Protein 3DBA (pdb70)

Foldseek 3Di:
DPVVVVQLVVLVVPFDPDDCSLVVSVLSLQQVLCVVQVFQGKFKWFWDDDPPFIKTKGAFPRRHVPDDRVVRGDDPVPIDIGGLQAAPQSVCQVVQDKDWFLALVVDPSHDCPVCVVVVDDFGTKIKGFQDDPPHTTMIMMGTDRDPDSGGDPVSVVVVVVSVVVSSVSSD/DVCPLVVVLVVCPVVPDN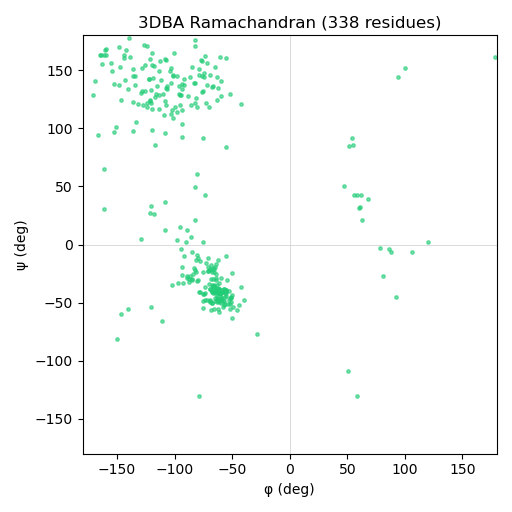VPDLPVSVLQLLLVLCVVQVFQWKFKWFWDDDDNATKTKGAFTGRYNDDDSVVGGDDPVDMDIGHLQAAPQSVCQVVQDKDWDLAPVVDPNHDCPVCVVPVNDFTTKTKGFQDDVPHTGMMMMGTDHPPDRGRDPVSVVSVVVSVVVSSVSVD

B-factor: mean 83.64, std 9.81, range [51.24, 127.31]

CATH classification: 3.30.450.40

Sequence (342 aa):
RLEECNILFELLTEIQDEAGSMEKIVHKTLQRLSQLLAADRCSMFICRSRNGIPEVATRLLNVTPTSKFEDNLVNPDKETVFPLDIGIAGWVAHTKKFFNIPDVKKNNHFSDYLDKKTGYTTVNMMAIPITQGKEVLAVVMALNKLNASEFSKEDEEVFKKYLNFISLVLRRLEECNILFELLTEIQDEAGSMEKIVHKTLQRLSQLLAADRCSMFICRSRNGIPEVATRLLNVTPTSKFEDNLVNPDKETVFPLDIGIAGWVAHTKKFFNIPDVKKNNHFSDYLDKKTGYTTVNMMAIPITQGKEVLAVVMALNKLNASEFSKEDEEVFKKYLNFISLVLR

Solvent-accessible surface area: 18006 Å² total; per-residue (Å²): 170,121,120,14,51,86,38,16,145,77,0,74,90,71,32,122,151,127,63,47,32,95,48,38,22,0,4,41,0,0,11,35,0,4,95,78,2,24,1,4,16,0,3,2,9,53,15,60,70,143,152,69,114,58,25,0,0,2,31,0,35,58,0,26,52,124,24,148,31,129,108,6,52,15,66,88,134,156,36,29,63,16,61,22,120,78,9,8,8,0,75,0,3,105,44,105,127,47,48,40,5,67,47,1,142,176,35,130,71,61,30,65,12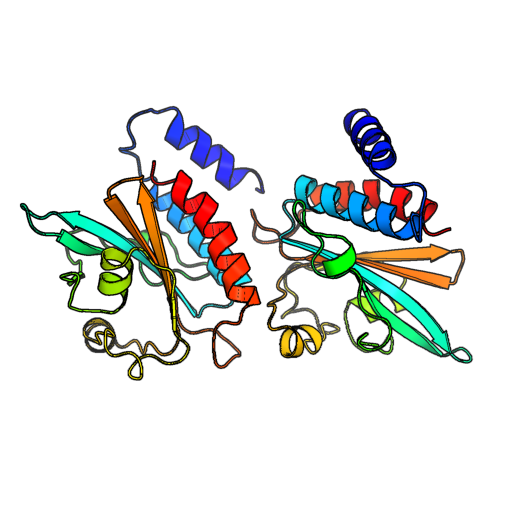5,31,29,148,156,58,20,16,22,16,16,0,7,0,0,24,18,1,42,94,76,169,109,18,51,2,0,0,11,0,20,1,1,32,50,2,31,78,3,28,158,119,6,16,121,47,0,89,105,9,5,107,32,0,20,127,16,32,153,144,76,92,65,28,81,92,44,41,95,96,12,62,140,95,151,106,86,103,36,38,8,29,112,2,0,10,76,5,0,26,38,0,1,41,2,0,11,3,44,75,0,7,0,13,28,23,152,78,145,157,66,123,75,15,0,3,1,46,0,45,68,0,38,47,115,21,150,41,150,106,4,53,20,60,100,122,148,66,16,45,19,60,25,114,86,6,8,8,0,78,0,4,111,43,113,124,46,53,34,4,71,52,8,181,178,31,154,57,41,30,66,116,31,28,160,125,88,63,43,93,12,68,6,11,0,0,23,16,2,44,84,69,196,103,18,29,0,0,0,4,0,24,22,22,79,125,54,97,83,1,23,170,24,2,34,101,5,0,80,86,18,6,106,60,0,18,105,1,20,123

Nearest PDB structures (foldseek):
  6x88-assembly1_B  TM=8.959E-01  e=5.141E-29  Gallus gallus
  9cxi-assembly1_A  TM=8.773E-01  e=2.482E-25  Homo sapiens
  3jbq-assembly1_2  TM=8.285E-01  e=2.470E-26  Bos taurus
  8ugs-assembly1_B  TM=9.058E-01  e=1.063E-20  Bos taurus
  8ugb-assembly1_A  TM=8.717E-01  e=2.899E-19  Bos taurus

Radius of gyration: 22.27 Å; Cα contacts (8 Å, |Δi|>4): 640; chains: 2; bounding box: 62×56×39 Å

Secondary structure (DSSP, 8-state):
-HHHHHHHHHHHTTS-SSSSHHHHHHHHHHHHHHHHHTEEEEEEEEEEEETTEEEEEEEEEEE-TT--HHHHBPPGGGPPEE-TTSSHHHHHHHHT--EEES-GGG-TT---HHHHHH------EEEEEEEETTEEEEEEEEEEESSSSS--HHHHHHHHHHHHHHHHHT-/-TTHHHHHHHHHHHS-S-TT-THHHHHHHHHHHHHHHTEEEEEEEEEEESSSSEEEEEEEEEE-TT--HHHHB--GGG--EEETTSSHHHHHHHHT--EEESSTTSSTT---HHHHHH------EEEEEEEETTEEEEEEEEEEESSSSS--HHHHHHHHHHHHHHHHHT-

InterPro domains:
  IPR002073 3'5'-cyclic nucleotide phosphodiesterase, catalytic domain [PF00233] (561-804)
  IPR002073 3'5'-cyclic nucleotide phosphodiesterase, catalytic domain [PS51845] (486-819)
  IPR003018 GAF domain [PF01590] (76-223)
  IPR003018 GAF domain [PF01590] (256-432)
  IPR003018 GAF domain [SM00065] (75-234)
  IPR003018 GAF domain [SM00065] (256-443)
  IPR003607 HD/PDEase domain [SM00471] (559-737)
  IPR003607 HD/PDEase domain [cd00077] (561-746)
  IPR023088 3'5'-cyclic nucleotide phosphodiesterase [PR00387] (557-570)
  IPR023088 3'5'-cyclic nucleotide phosphodiesterase [PR00387] (588-601)
  IPR023088 3'5'-cyclic nucleotide phosphodiesterase [PR00387] (602-617)
  IPR023088 3'5'-cyclic nucleotide phosphodiesterase [PR00387] (628-644)
  IPR023088 3'5'-cyclic nucleotide phosphodiesterase [PR00387] (719-732)
  IPR023088 3'5'-cyclic nucleotide phosphodiesterase [PR00387] (736-752)
  IPR023174 3'5'-cyclic nucleotide phosphodiesterase, conserved site [PS00126] (602-613)
  IPR029016 GAF-like domain superfamily [G3DSA:3.30.450.40] (54-233)
  IPR029016 GAF-like domain superfamily [G3DSA:3.30.450.40] (236-439)
  IPR036971 3'5'-cyclic nucleotide phosphodiesterase, catalytic domain superfamily [G3DSA:1.10.1300.10] (482-819)

Organism: Gallus gallus (NCBI:txid9031)

Structure (mmCIF, N/CA/C/O backbone):
data_3DBA
#
_entry.id   3DBA
#
_cell.length_a   67.598
_cell.length_b   67.598
_cell.length_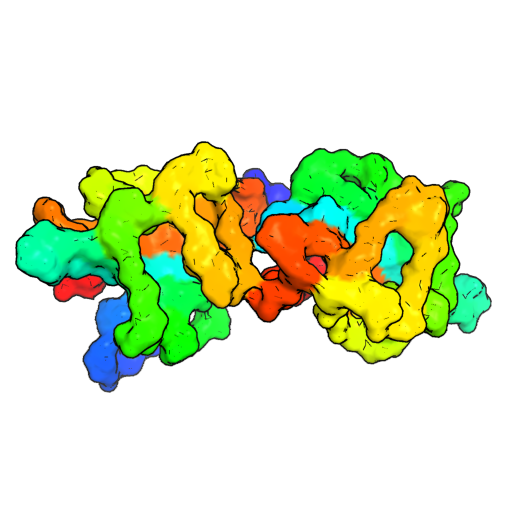c   198.533
_cell.angle_alpha   90.00
_cell.angle_beta   90.00
_cell.angle_gamma   120.00
#
_symmetry.space_group_name_H-M   'P 32 2 1'
#
loop_
_entity.id
_entity.type
_entity.pdbx_description
1 polymer "Cone cGMP-specific 3',5'-cyclic phosphodiesterase subunit alpha'"
2 non-polymer "GUANOSINE-3',5'-MONOPHOSPHATE"
3 non-polymer GLYCEROL
4 water water
#
loop_
_atom_site.group_PDB
_atom_site.id
_atom_site.type_symbol
_atom_site.label_atom_id
_atom_site.label_alt_id
_atom_site.label_comp_id
_atom_site.label_asym_id
_atom_site.label_entity_id
_atom_site.label_seq_id
_atom_site.pdbx_PDB_ins_code
_atom_site.Cartn_x
_atom_site.Cartn_y
_atom_site.Cartn_z
_atom_site.occupancy
_atom_site.B_iso_or_equiv
_atom_site.auth_seq_id
_atom_site.auth_comp_id
_atom_site.auth_asym_id
_atom_site.auth_atom_id
_atom_site.pdbx_PDB_model_num
ATOM 1 N N . ARG A 1 2 ? 20.619 52.653 -2.752 1.00 88.10 55 ARG A N 1
ATOM 2 C CA . ARG A 1 2 ? 21.041 51.569 -1.817 1.00 92.05 55 ARG A CA 1
ATOM 3 C C . ARG A 1 2 ? 20.962 50.192 -2.530 1.00 90.94 55 ARG A C 1
ATOM 4 O O . ARG A 1 2 ? 20.392 49.235 -2.013 1.00 94.31 55 ARG A O 1
ATOM 12 N N . LEU A 1 3 ? 21.580 50.124 -3.709 1.00 93.20 56 LEU A N 1
ATOM 13 C CA . LEU A 1 3 ? 21.379 49.059 -4.718 1.00 91.46 56 LEU A CA 1
ATOM 14 C C . LEU A 1 3 ? 20.976 47.681 -4.211 1.00 93.66 56 LEU A C 1
ATOM 15 O O . LEU A 1 3 ? 19.807 47.308 -4.321 1.00 97.11 56 LEU A O 1
ATOM 20 N N . GLU A 1 4 ? 21.927 46.920 -3.664 1.00 92.88 57 GLU A N 1
ATOM 21 C CA . GLU A 1 4 ? 21.659 45.514 -3.341 1.00 89.30 57 GLU A CA 1
ATOM 22 C C . GLU A 1 4 ? 20.564 45.324 -2.296 1.00 88.35 57 GLU A C 1
ATOM 23 O O . GLU A 1 4 ? 20.071 44.207 -2.133 1.00 89.62 57 GLU A O 1
ATOM 29 N N . GLU A 1 5 ? 20.166 46.387 -1.595 1.00 83.90 58 GLU A N 1
ATOM 30 C CA . GLU A 1 5 ? 19.014 46.271 -0.700 1.00 84.27 58 GLU A CA 1
ATOM 31 C C . GLU A 1 5 ? 17.730 46.320 -1.501 1.00 79.01 58 GLU A C 1
ATOM 32 O O . GLU A 1 5 ? 16.794 45.572 -1.216 1.00 73.32 58 GLU A O 1
ATOM 38 N N . CYS A 1 6 ? 17.684 47.204 -2.496 1.00 78.25 59 CYS A N 1
ATOM 39 C CA . CYS A 1 6 ? 16.506 47.315 -3.345 1.00 78.64 59 CYS A CA 1
ATOM 40 C C . CYS A 1 6 ? 16.242 46.002 -4.040 1.00 74.50 59 CYS A C 1
ATOM 41 O O . CYS A 1 6 ? 15.106 45.561 -4.140 1.00 79.01 59 CYS A O 1
ATOM 44 N N . ASN A 1 7 ? 17.306 45.372 -4.509 1.00 71.57 60 ASN A N 1
ATOM 45 C CA . ASN A 1 7 ? 17.173 44.136 -5.237 1.00 69.05 60 ASN A CA 1
ATOM 46 C C . ASN A 1 7 ? 16.783 43.011 -4.313 1.00 68.98 60 ASN A C 1
ATOM 47 O O . ASN A 1 7 ? 15.867 42.256 -4.624 1.00 71.82 60 ASN A O 1
ATOM 52 N N . ILE A 1 8 ? 17.474 42.893 -3.181 1.00 70.28 61 ILE A N 1
ATOM 53 C CA . ILE A 1 8 ? 17.191 41.808 -2.231 1.00 71.01 61 ILE A CA 1
ATOM 54 C C . ILE A 1 8 ? 15.732 41.856 -1.776 1.00 71.52 61 ILE A C 1
ATOM 55 O O . ILE A 1 8 ? 15.047 40.839 -1.795 1.00 73.63 61 ILE A O 1
ATOM 60 N N . LEU A 1 9 ? 15.264 43.036 -1.381 1.00 68.65 62 LEU A N 1
ATOM 61 C CA . LEU A 1 9 ? 13.893 43.194 -0.906 1.00 68.82 62 LEU A CA 1
ATOM 62 C C . LEU A 1 9 ? 12.861 42.921 -2.011 1.00 68.76 62 LEU A C 1
ATOM 63 O O . LEU A 1 9 ? 11.900 42.178 -1.801 1.00 64.05 62 LEU A O 1
ATOM 68 N N . PHE A 1 10 ? 13.051 43.514 -3.186 1.00 64.33 63 PHE A N 1
ATOM 69 C CA . PHE A 1 10 ? 12.107 43.292 -4.291 1.00 64.80 63 PHE A CA 1
ATOM 70 C C . PHE A 1 10 ? 12.001 41.811 -4.663 1.00 66.28 63 PHE A C 1
ATOM 71 O O . PHE A 1 10 ? 10.904 41.297 -4.843 1.00 69.28 63 PHE A O 1
ATOM 79 N N . GLU A 1 11 ? 13.141 41.137 -4.778 1.00 69.08 64 GLU A N 1
ATOM 80 C CA . GLU A 1 11 ? 13.176 39.739 -5.209 1.00 70.45 64 GLU A CA 1
ATOM 81 C C . GLU A 1 11 ? 12.528 38.839 -4.151 1.00 71.36 64 GLU A C 1
ATOM 82 O O . GLU A 1 11 ? 11.667 38.009 -4.448 1.00 71.54 64 GLU A O 1
ATOM 88 N N . LEU A 1 12 ? 12.964 39.022 -2.915 1.00 71.96 65 LEU A N 1
ATOM 89 C CA . LEU A 1 12 ? 12.300 38.477 -1.737 1.00 72.65 65 LEU A CA 1
ATOM 90 C C . LEU A 1 12 ? 10.768 38.561 -1.821 1.00 72.49 65 LEU A C 1
ATOM 91 O O . LEU A 1 12 ? 10.084 37.575 -1.581 1.00 79.48 65 LEU A O 1
ATOM 96 N N . LEU A 1 13 ? 10.232 39.722 -2.191 1.00 71.02 66 LEU A N 1
ATOM 97 C CA . LEU A 1 13 ? 8.774 39.933 -2.204 1.00 66.81 66 LEU A CA 1
ATOM 98 C C . LEU A 1 13 ? 8.064 39.211 -3.347 1.00 67.98 66 LEU A C 1
ATOM 99 O O . LEU A 1 13 ? 6.837 39.069 -3.319 1.00 68.85 66 LEU A O 1
ATOM 104 N N . THR A 1 14 ? 8.828 38.773 -4.347 1.00 66.72 67 THR A N 1
ATOM 105 C CA . THR A 1 14 ? 8.293 37.975 -5.445 1.00 66.97 67 THR A CA 1
ATOM 106 C C . THR A 1 14 ? 8.239 36.483 -5.091 1.00 67.40 67 THR A C 1
ATOM 107 O O . THR A 1 14 ? 7.712 35.693 -5.867 1.00 66.41 67 THR A O 1
ATOM 111 N N . GLU A 1 15 ? 8.786 36.107 -3.932 1.00 67.67 68 GLU A N 1
ATOM 112 C CA . GLU A 1 15 ? 8.785 34.715 -3.466 1.00 71.93 68 GLU A CA 1
ATOM 113 C C . GLU A 1 15 ? 7.647 34.418 -2.463 1.00 73.88 68 GLU A C 1
ATOM 114 O O . GLU A 1 15 ? 7.567 33.312 -1.943 1.00 77.44 68 GLU A O 1
ATOM 120 N N . ILE A 1 16 ? 6.775 35.392 -2.201 1.00 76.93 69 ILE A N 1
ATOM 121 C CA . ILE A 1 16 ? 5.768 35.295 -1.134 1.00 76.91 69 ILE A CA 1
ATOM 122 C C . ILE A 1 16 ? 4.397 34.960 -1.715 1.00 78.91 69 ILE A C 1
ATOM 123 O O . ILE A 1 16 ? 3.765 35.814 -2.345 1.00 76.21 69 ILE A O 1
ATOM 128 N N . GLN A 1 17 ? 3.922 33.736 -1.476 1.00 81.83 70 GLN A N 1
ATOM 129 C CA . GLN A 1 17 ? 2.632 33.303 -2.018 1.00 85.72 70 GLN A CA 1
ATOM 130 C C . GLN A 1 17 ? 1.459 34.138 -1.490 1.00 85.77 70 GLN A C 1
ATOM 131 O O . GLN A 1 17 ? 1.362 34.432 -0.295 1.00 84.20 70 GLN A O 1
ATOM 137 N N . ASP A 1 18 ? 0.587 34.518 -2.418 1.00 88.52 71 ASP A N 1
ATOM 138 C CA . ASP A 1 18 ? -0.718 35.108 -2.129 1.00 90.97 71 ASP A CA 1
ATOM 139 C C . ASP A 1 18 ? -1.542 34.177 -1.210 1.00 93.97 71 ASP A C 1
ATOM 140 O O . ASP A 1 18 ? -2.360 33.389 -1.694 1.00 95.18 71 ASP A O 1
ATOM 145 N N . GLU A 1 19 ? -1.321 34.267 0.108 1.00 97.05 72 GLU A N 1
ATOM 146 C CA . GLU A 1 19 ? -1.883 33.287 1.060 1.00 96.44 72 GLU A CA 1
ATOM 147 C C . GLU A 1 19 ? -2.197 33.799 2.478 1.00 96.42 72 GLU A C 1
ATOM 148 O O . GLU A 1 19 ? -3.345 34.109 2.786 1.00 95.64 72 GLU A O 1
ATOM 154 N N . ALA A 1 20 ? -1.182 33.871 3.339 1.00 95.74 73 ALA A N 1
ATOM 155 C CA . ALA A 1 20 ? -1.404 33.896 4.794 1.00 95.18 73 ALA A CA 1
ATOM 156 C C . ALA A 1 20 ? -1.848 35.278 5.337 1.00 95.35 73 ALA A C 1
ATOM 157 O O . ALA A 1 20 ? -2.782 35.851 4.779 1.00 98.60 73 ALA A O 1
ATOM 159 N N . GLY A 1 21 ? -1.236 35.843 6.385 1.00 93.70 74 GLY A N 1
ATOM 160 C CA . GLY A 1 21 ? -0.033 35.341 7.055 1.00 94.20 74 GLY A CA 1
ATOM 161 C C . GLY A 1 21 ? 1.247 35.654 6.292 1.00 92.67 74 GLY A C 1
ATOM 162 O O . GLY A 1 21 ? 2.346 35.356 6.759 1.00 89.23 74 GLY A O 1
ATOM 163 N N . SER A 1 22 ? 1.095 36.268 5.120 1.00 92.26 75 SER A N 1
ATOM 164 C CA . SER A 1 22 ? 2.214 36.615 4.262 1.00 91.67 75 SER A CA 1
ATOM 165 C C . SER A 1 22 ? 3.085 37.705 4.879 1.00 93.15 75 SER A C 1
ATOM 166 O O . SER A 1 22 ? 4.259 37.819 4.534 1.00 98.21 75 SER A O 1
ATOM 169 N N . MET A 1 23 ? 2.517 38.500 5.785 1.00 93.39 76 MET A N 1
ATOM 170 C CA . MET A 1 23 ? 3.277 39.559 6.460 1.00 94.29 76 MET A CA 1
ATOM 171 C C . MET A 1 23 ? 4.358 38.984 7.371 1.00 90.94 76 MET A C 1
ATOM 172 O O . MET A 1 23 ? 5.390 39.611 7.568 1.00 87.79 76 MET A O 1
ATOM 177 N N . GLU A 1 24 ? 4.122 37.793 7.913 1.00 89.68 77 GLU A N 1
ATOM 178 C CA . GLU A 1 24 ? 5.145 37.095 8.687 1.00 90.72 77 GLU A CA 1
ATOM 179 C C . GLU A 1 24 ? 6.055 36.243 7.804 1.00 88.36 77 GLU A C 1
ATOM 180 O O . GLU A 1 24 ? 7.228 36.053 8.128 1.00 91.56 77 GLU A O 1
ATOM 186 N N . LYS A 1 25 ? 5.537 35.747 6.685 1.00 80.93 78 LYS A N 1
ATOM 187 C CA . LYS A 1 25 ? 6.402 35.103 5.698 1.00 80.15 78 LYS A CA 1
ATOM 188 C C . LYS A 1 25 ? 7.403 36.103 5.107 1.00 79.04 78 LYS A C 1
ATOM 189 O O . LYS A 1 25 ? 8.504 35.714 4.702 1.00 80.04 78 LYS A O 1
ATOM 195 N N . ILE A 1 26 ? 7.013 37.381 5.063 1.00 77.33 79 ILE A N 1
ATOM 196 C CA . ILE A 1 26 ? 7.901 38.463 4.637 1.00 76.24 79 ILE A CA 1
ATOM 197 C C . ILE A 1 26 ? 8.997 38.699 5.667 1.00 80.08 79 ILE A C 1
ATOM 198 O O . ILE A 1 26 ? 10.175 38.813 5.315 1.00 84.73 79 ILE A O 1
ATOM 203 N N . VAL A 1 27 ? 8.611 38.784 6.938 1.00 78.99 80 VAL A N 1
ATOM 204 C CA . VAL A 1 27 ? 9.587 39.011 7.996 1.00 78.83 80 VAL A CA 1
ATOM 205 C C . VAL A 1 27 ? 10.559 37.839 7.980 1.00 77.37 80 VAL A C 1
ATOM 206 O O . VAL A 1 27 ? 11.768 38.026 7.950 1.00 84.89 80 VAL A O 1
ATOM 210 N N . HIS A 1 28 ? 10.023 36.632 7.941 1.00 82.18 81 HIS A N 1
ATOM 211 C CA . HIS A 1 28 ? 10.850 35.436 7.843 1.00 82.48 81 HIS A CA 1
ATOM 212 C C . HIS A 1 28 ? 11.877 35.567 6.724 1.00 79.68 81 HIS A C 1
ATOM 213 O O . HIS A 1 28 ? 13.063 35.410 6.959 1.00 82.35 81 HIS A O 1
ATOM 220 N N . LYS A 1 29 ? 11.431 35.870 5.515 1.00 81.21 82 LYS A N 1
ATOM 221 C CA . LYS A 1 29 ? 12.344 35.852 4.371 1.00 82.08 82 LYS A CA 1
ATOM 222 C C . LYS A 1 29 ? 13.418 36.924 4.507 1.00 80.46 82 LYS A C 1
ATOM 223 O O . LYS A 1 29 ? 14.590 36.677 4.226 1.00 77.98 82 LYS A O 1
ATOM 229 N N . THR A 1 30 ? 13.007 38.105 4.958 1.00 75.50 83 THR A N 1
ATOM 230 C CA . THR A 1 30 ? 13.941 39.159 5.309 1.00 81.04 83 THR A CA 1
ATOM 231 C C . THR A 1 30 ? 14.986 38.633 6.297 1.00 85.32 83 THR A C 1
ATOM 232 O O . THR A 1 30 ? 16.189 38.849 6.102 1.00 83.50 83 THR A O 1
ATOM 236 N N . LEU A 1 31 ? 14.534 37.941 7.347 1.00 81.73 84 LEU A N 1
ATOM 237 C CA . LEU A 1 31 ? 15.460 37.417 8.352 1.00 82.70 84 LEU A CA 1
ATOM 238 C C . LEU A 1 31 ? 16.442 36.419 7.731 1.00 83.38 84 LEU A C 1
ATOM 239 O O . LEU A 1 31 ? 17.652 36.468 8.025 1.00 82.22 84 LEU A O 1
ATOM 244 N N . GLN A 1 32 ? 15.936 35.557 6.845 1.00 81.35 85 GLN A N 1
ATOM 245 C CA . GLN A 1 32 ? 16.782 34.610 6.105 1.00 80.38 85 GLN A CA 1
ATOM 246 C C . GLN A 1 32 ? 17.895 35.348 5.363 1.00 85.20 85 GLN A C 1
ATOM 247 O O . GLN A 1 32 ? 19.030 34.883 5.332 1.00 94.04 85 GLN A O 1
ATOM 253 N N . ARG A 1 33 ? 17.573 36.503 4.784 1.00 82.28 86 ARG A N 1
ATOM 254 C CA . ARG A 1 33 ? 18.562 37.292 4.066 1.00 80.74 86 ARG A CA 1
ATOM 255 C C . ARG A 1 33 ? 19.542 37.986 5.016 1.00 83.77 86 ARG A C 1
ATOM 256 O O . ARG A 1 33 ? 20.724 38.125 4.697 1.00 82.03 86 ARG A O 1
ATOM 264 N N . LEU A 1 34 ? 19.052 38.437 6.170 1.00 83.42 87 LEU A N 1
ATOM 265 C CA . LEU A 1 34 ? 19.930 39.010 7.186 1.00 78.77 87 LEU A CA 1
ATOM 266 C C . LEU A 1 34 ? 20.957 37.983 7.656 1.00 82.93 87 LEU A C 1
ATOM 267 O O . LEU A 1 34 ? 22.130 38.312 7.819 1.00 84.84 87 LEU A O 1
ATOM 272 N N . SER A 1 35 ? 20.520 36.737 7.859 1.00 84.51 88 SER A N 1
ATOM 273 C CA . SER A 1 35 ? 21.433 35.669 8.254 1.00 80.79 88 SER A CA 1
ATOM 274 C C . SER A 1 35 ? 22.628 35.595 7.298 1.00 80.90 88 SER A C 1
ATOM 275 O O . SER A 1 35 ? 23.782 35.523 7.732 1.00 83.93 88 SER A O 1
ATOM 278 N N . GLN A 1 36 ? 22.344 35.644 6.000 1.00 78.44 89 GLN A N 1
ATOM 279 C CA . GLN A 1 36 ? 23.386 35.596 4.980 1.00 77.95 89 GLN A CA 1
ATOM 280 C C . GLN A 1 36 ? 24.303 36.805 5.085 1.00 74.11 89 GLN A C 1
ATOM 281 O O . GLN A 1 36 ? 25.525 36.669 5.066 1.00 72.53 89 GLN A O 1
ATOM 287 N N . LEU A 1 37 ? 23.704 37.990 5.162 1.00 72.97 90 LEU A N 1
ATOM 288 C CA . LEU A 1 37 ? 24.471 39.229 5.133 1.00 78.63 90 LEU A CA 1
ATOM 289 C C . LEU A 1 37 ? 25.348 39.392 6.394 1.00 77.45 90 LEU A C 1
ATOM 290 O O . LEU A 1 37 ? 26.453 39.900 6.312 1.00 77.38 90 LEU A O 1
ATOM 295 N N . LEU A 1 38 ? 24.858 38.933 7.543 1.00 79.08 91 LEU A N 1
ATOM 296 C CA . LEU A 1 38 ? 25.599 39.019 8.807 1.00 80.07 91 LEU A CA 1
ATOM 297 C C . LEU A 1 38 ? 26.411 37.750 9.147 1.00 81.65 91 LEU A C 1
ATOM 298 O O . LEU A 1 38 ? 27.117 37.723 10.149 1.00 80.56 91 LEU A O 1
ATOM 303 N N . ALA A 1 39 ? 26.301 36.703 8.334 1.00 79.74 92 ALA A N 1
ATOM 304 C CA . ALA A 1 39 ? 26.838 35.397 8.697 1.00 78.37 92 ALA A CA 1
ATOM 305 C C . ALA A 1 39 ? 26.406 35.076 10.119 1.00 81.68 92 ALA A C 1
ATOM 306 O O . ALA A 1 39 ? 27.236 34.732 10.957 1.00 82.72 92 ALA A O 1
ATOM 308 N N . ALA A 1 40 ? 25.104 35.225 10.381 1.00 79.59 93 ALA A N 1
ATOM 309 C CA . ALA A 1 40 ? 24.522 34.887 11.671 1.00 77.67 93 ALA A CA 1
ATOM 310 C C . ALA A 1 40 ? 23.996 33.459 11.596 1.00 82.77 93 ALA A C 1
ATOM 311 O O . ALA A 1 40 ? 23.401 33.065 10.594 1.00 92.06 93 ALA A O 1
ATOM 313 N N . ASP A 1 41 ? 24.220 32.683 12.651 1.00 86.08 94 ASP A N 1
ATOM 314 C CA . ASP A 1 41 ? 23.826 31.274 12.685 1.00 82.40 94 ASP A CA 1
ATOM 315 C C . ASP A 1 41 ? 22.316 31.144 12.533 1.00 85.91 94 ASP A C 1
ATOM 316 O O . ASP A 1 41 ? 21.824 30.216 11.891 1.00 87.10 94 ASP A O 1
ATOM 321 N N . ARG A 1 42 ? 21.588 32.063 13.157 1.00 81.48 95 ARG A N 1
ATOM 322 C CA . ARG A 1 42 ? 20.153 32.162 12.964 1.00 80.35 95 ARG A CA 1
ATOM 323 C C . ARG A 1 42 ? 19.639 33.518 13.398 1.00 81.51 95 ARG A C 1
ATOM 324 O O . ARG A 1 42 ? 20.329 34.258 14.103 1.00 83.98 95 ARG A O 1
ATOM 332 N N . CYS A 1 43 ? 18.432 33.841 12.946 1.00 75.57 96 CYS A N 1
ATOM 333 C CA . CYS A 1 43 ? 17.696 34.967 13.475 1.00 80.54 96 CYS A CA 1
ATOM 334 C C . CYS A 1 43 ? 16.370 34.472 14.030 1.00 75.97 96 CYS A C 1
ATOM 335 O O . CYS A 1 43 ? 15.894 33.422 13.644 1.00 73.74 96 CYS A O 1
ATOM 338 N N . SER A 1 44 ? 15.778 35.273 14.908 1.00 77.24 97 SER A N 1
ATOM 339 C CA . SER A 1 44 ? 14.518 34.945 15.542 1.00 78.44 97 SER A CA 1
ATOM 340 C C . SER A 1 44 ? 13.652 36.179 15.744 1.00 77.51 97 SER A C 1
ATOM 341 O O . SER A 1 44 ? 14.136 37.309 15.685 1.00 80.00 97 SER A O 1
ATOM 344 N N . MET A 1 45 ? 12.365 35.953 15.981 1.00 77.30 98 MET A N 1
ATOM 345 C CA . MET A 1 45 ? 11.479 37.025 16.402 1.00 77.67 98 MET A CA 1
ATOM 346 C C . MET A 1 45 ? 10.600 36.580 17.565 1.00 76.62 98 MET A C 1
ATOM 347 O O . MET A 1 45 ? 10.083 35.452 17.591 1.00 82.26 98 MET A O 1
ATOM 352 N N . PHE A 1 46 ? 10.473 37.481 18.535 1.00 74.58 99 PHE A N 1
ATOM 353 C CA . PHE A 1 46 ? 9.555 37.344 19.649 1.00 75.36 99 PHE A CA 1
ATOM 354 C C . PHE A 1 46 ? 8.481 38.383 19.418 1.00 77.03 99 PHE A C 1
ATOM 355 O O . PHE A 1 46 ? 8.790 39.556 19.162 1.00 81.59 99 PHE A O 1
ATOM 363 N N . ILE A 1 47 ? 7.227 37.964 19.492 1.00 74.67 100 ILE A N 1
ATOM 364 C CA . ILE A 1 47 ? 6.131 38.906 19.461 1.00 76.85 100 ILE A CA 1
ATOM 365 C C . ILE A 1 47 ? 6.029 39.498 20.853 1.00 74.78 100 ILE A C 1
ATOM 366 O O . ILE A 1 47 ? 6.387 38.863 21.842 1.00 74.13 100 ILE A O 1
ATOM 371 N N . CYS A 1 48 ? 5.560 40.731 20.922 1.00 80.75 101 CYS A N 1
ATOM 372 C CA . CYS A 1 48 ? 5.330 41.383 22.190 1.00 82.08 101 CYS A CA 1
ATOM 373 C C . CYS A 1 48 ? 3.882 41.849 22.251 1.00 82.27 101 CYS A C 1
ATOM 374 O O . CYS A 1 48 ? 3.436 42.628 21.405 1.00 82.50 101 CYS A O 1
ATOM 377 N N . ARG A 1 49 ? 3.161 41.366 23.256 1.00 81.71 102 ARG A N 1
ATOM 378 C CA . ARG A 1 49 ? 1.765 41.725 23.463 1.00 84.55 102 ARG A CA 1
ATOM 379 C C . ARG A 1 49 ? 1.524 41.926 24.949 1.00 85.68 102 ARG A C 1
ATOM 380 O O . ARG A 1 49 ? 2.430 41.713 25.754 1.00 87.80 102 ARG A O 1
ATOM 388 N N . SER A 1 50 ? 0.304 42.304 25.318 1.00 88.39 103 SER A N 1
ATOM 389 C CA . SER A 1 50 ? -0.035 42.495 26.728 1.00 92.04 103 SER A CA 1
ATOM 390 C C . SER A 1 50 ? -1.408 41.958 27.117 1.00 93.58 103 SER A C 1
ATOM 391 O O . SER A 1 50 ? -2.279 41.725 26.276 1.00 90.89 103 SER A O 1
ATOM 394 N N . ARG A 1 51 ? -1.574 41.768 28.421 1.00 97.46 104 ARG A N 1
ATOM 395 C CA . ARG A 1 51 ? -2.795 41.232 29.000 1.00 99.50 104 ARG A CA 1
ATOM 396 C C . ARG A 1 51 ? -3.153 42.067 30.234 1.00 97.62 104 ARG A C 1
ATOM 397 O O . ARG A 1 51 ? -2.595 41.865 31.318 1.00 96.78 104 ARG A O 1
ATOM 405 N N . ASN A 1 52 ? -4.068 43.019 30.039 1.00 94.78 105 ASN A N 1
ATOM 406 C CA . ASN A 1 52 ? -4.533 43.946 31.086 1.00 93.19 105 ASN A CA 1
ATOM 407 C C . ASN A 1 52 ? -3.456 44.940 31.555 1.00 90.45 105 ASN A C 1
ATOM 408 O O . ASN A 1 52 ? -3.356 45.259 32.744 1.00 90.47 105 ASN A O 1
ATOM 413 N N . GLY A 1 53 ? -2.666 45.438 30.606 1.00 88.12 106 GLY A N 1
ATOM 414 C CA . GLY A 1 53 ? -1.573 46.360 30.909 1.00 86.15 106 GLY A CA 1
ATOM 415 C C . GLY A 1 53 ? -0.262 45.665 31.235 1.00 85.40 106 GLY A C 1
ATOM 416 O O . GLY A 1 53 ? 0.765 46.331 31.393 1.00 84.88 106 GLY A O 1
ATOM 417 N N . ILE A 1 54 ? -0.295 44.332 31.334 1.00 82.18 107 ILE A N 1
ATOM 418 C CA . ILE A 1 54 ? 0.897 43.530 31.609 1.00 81.00 107 ILE A CA 1
ATOM 419 C C . ILE A 1 54 ? 1.523 43.064 30.295 1.00 79.49 107 ILE A C 1
ATOM 420 O O . ILE A 1 54 ? 1.019 42.137 29.662 1.00 80.26 107 ILE A O 1
ATOM 425 N N . PRO A 1 55 ? 2.627 43.694 29.868 1.00 81.11 108 PRO A N 1
ATOM 426 C CA . PRO A 1 55 ? 3.246 43.192 28.642 1.00 78.04 108 PRO A CA 1
ATOM 427 C C . PRO A 1 55 ? 3.970 41.869 28.872 1.00 72.47 108 PRO A C 1
ATOM 428 O O . PRO A 1 55 ? 4.247 41.498 30.017 1.00 61.23 108 PRO A O 1
ATOM 432 N N . GLU A 1 56 ? 4.237 41.172 27.771 1.00 73.57 109 GLU A N 1
ATOM 433 C CA . GLU A 1 56 ? 5.027 39.951 27.768 1.00 75.78 109 GLU A CA 1
ATOM 434 C C . GLU A 1 56 ? 5.556 39.713 26.369 1.00 75.49 109 GLU A C 1
ATOM 435 O O . GLU A 1 56 ? 5.054 40.279 25.395 1.00 71.78 109 GLU A O 1
ATOM 441 N N . VAL A 1 57 ? 6.560 38.847 26.292 1.00 76.59 110 VAL A N 1
ATOM 442 C CA . VAL A 1 57 ? 7.305 38.586 25.074 1.00 73.27 110 VAL A CA 1
ATOM 443 C C . VAL A 1 57 ? 7.276 37.085 24.793 1.00 74.78 110 VAL A C 1
ATOM 444 O O . VAL A 1 57 ? 7.496 36.286 25.700 1.00 81.78 110 VAL A O 1
ATOM 448 N N . ALA A 1 58 ? 6.972 36.689 23.559 1.00 75.18 111 ALA A N 1
ATOM 449 C CA . ALA A 1 58 ? 6.727 35.262 23.258 1.00 75.11 111 ALA A CA 1
ATOM 450 C C . ALA A 1 58 ? 7.401 34.798 21.977 1.00 76.58 111 ALA A C 1
ATOM 451 O O . ALA A 1 58 ? 7.488 35.548 21.009 1.00 81.34 111 ALA A O 1
ATOM 453 N N . THR A 1 59 ? 7.856 33.548 21.969 1.00 76.87 112 THR A N 1
ATOM 454 C CA . THR A 1 59 ? 8.461 32.958 20.777 1.00 72.30 112 THR A CA 1
ATOM 455 C C . THR A 1 59 ? 7.441 32.883 19.634 1.00 71.78 112 THR A C 1
ATOM 456 O O . THR A 1 59 ? 6.260 32.631 19.852 1.00 70.06 112 THR A O 1
ATOM 460 N N . ARG A 1 60 ? 7.934 33.094 18.418 1.00 78.89 113 ARG A N 1
ATOM 461 C CA . ARG A 1 60 ? 7.110 33.307 17.233 1.00 76.63 113 ARG A CA 1
ATOM 462 C C . ARG A 1 60 ? 7.799 32.715 16.009 1.00 76.60 113 ARG A C 1
ATOM 463 O O . ARG A 1 60 ? 7.241 31.848 15.347 1.00 81.61 113 ARG A O 1
ATOM 471 N N . LEU A 1 61 ? 9.004 33.208 15.715 1.00 76.80 114 LEU A N 1
ATOM 472 C CA . LEU A 1 61 ? 9.884 32.637 14.698 1.00 76.34 114 LEU A CA 1
ATOM 473 C C . LEU A 1 61 ? 11.232 32.301 15.346 1.00 78.09 114 LEU A C 1
ATOM 474 O O . LEU A 1 61 ? 11.939 33.191 15.837 1.00 77.77 114 LEU A O 1
ATOM 479 N N . LEU A 1 62 ? 11.597 31.025 15.336 1.00 75.03 115 LEU A N 1
ATOM 480 C CA . LEU A 1 62 ? 12.919 30.609 15.790 1.00 77.13 115 LEU A CA 1
ATOM 481 C C . LEU A 1 62 ? 13.685 29.926 14.669 1.00 79.94 115 LEU A C 1
ATOM 482 O O . LEU A 1 62 ? 13.092 29.354 13.746 1.00 79.96 115 LEU A O 1
ATOM 487 N N . ASN A 1 63 ? 15.010 29.984 14.768 1.00 81.21 116 ASN A N 1
ATOM 488 C CA . ASN A 1 63 ? 15.879 29.196 13.914 1.00 80.01 116 ASN A CA 1
ATOM 489 C C . ASN A 1 63 ? 15.719 29.541 12.437 1.00 82.42 116 ASN A C 1
ATOM 490 O O . ASN A 1 63 ? 15.715 28.662 11.574 1.00 78.48 116 ASN A O 1
ATOM 495 N N . VAL A 1 64 ? 15.622 30.837 12.163 1.00 78.50 117 VAL A N 1
ATOM 496 C CA . VAL A 1 64 ? 15.521 31.309 10.799 1.00 80.86 117 VAL A CA 1
ATOM 497 C C . VAL A 1 64 ? 16.931 31.369 10.195 1.00 80.09 117 VAL A C 1
ATOM 498 O O . VAL A 1 64 ? 17.882 31.786 10.827 1.00 85.90 117 VAL A O 1
ATOM 502 N N . THR A 1 65 ? 17.028 30.955 8.945 1.00 85.18 118 THR A N 1
ATOM 503 C CA . THR A 1 65 ? 18.263 30.467 8.357 1.00 82.12 118 THR A CA 1
ATOM 504 C C . THR A 1 65 ? 18.046 30.512 6.851 1.00 84.56 118 THR A C 1
ATOM 505 O O . THR A 1 65 ? 16.905 30.474 6.395 1.00 91.80 118 THR A O 1
ATOM 509 N N . PRO A 1 66 ? 19.122 30.601 6.060 1.00 86.92 119 PRO A N 1
ATOM 510 C CA . PRO A 1 66 ? 18.876 30.706 4.617 1.00 86.79 119 PRO A CA 1
ATOM 511 C C . PRO A 1 66 ? 18.216 29.493 3.950 1.00 87.36 119 PRO A C 1
ATOM 512 O O . PRO A 1 66 ? 17.653 29.629 2.866 1.00 92.37 119 PRO A O 1
ATOM 516 N N . THR A 1 67 ? 18.277 28.335 4.598 1.00 89.40 120 THR A N 1
ATOM 517 C CA . THR A 1 67 ? 17.724 27.094 4.065 1.00 91.09 120 THR A CA 1
ATOM 518 C C . THR A 1 67 ? 16.628 26.558 4.973 1.00 91.58 120 THR A C 1
ATOM 519 O O . THR A 1 67 ? 16.366 25.360 5.004 1.00 92.61 120 THR A O 1
ATOM 523 N N . SER A 1 68 ? 15.984 27.456 5.708 1.00 93.66 121 SER A N 1
ATOM 524 C CA . SER A 1 68 ? 15.020 27.072 6.727 1.00 90.88 121 SER A CA 1
ATOM 525 C C . SER A 1 68 ? 13.602 27.241 6.215 1.00 85.63 121 SER A C 1
ATOM 526 O O . SER A 1 68 ? 13.310 28.161 5.465 1.00 88.10 121 SER A O 1
ATOM 529 N N . LYS A 1 69 ? 12.713 26.360 6.639 1.00 88.88 122 LYS A N 1
ATOM 530 C CA . LYS A 1 69 ? 11.336 26.400 6.178 1.00 90.37 122 LYS A CA 1
ATOM 531 C C . LYS A 1 69 ? 10.504 27.241 7.141 1.00 89.63 122 LYS A C 1
ATOM 532 O O . LYS A 1 69 ? 10.718 27.203 8.352 1.00 91.93 122 LYS A O 1
ATOM 538 N N . PHE A 1 70 ? 9.566 28.010 6.597 1.00 86.68 123 PHE A N 1
ATOM 539 C CA . PHE A 1 70 ? 8.740 28.898 7.408 1.00 86.90 123 PHE A CA 1
ATOM 540 C C . PHE A 1 70 ? 7.887 28.101 8.381 1.00 85.05 123 PHE A C 1
ATOM 541 O O . PHE A 1 70 ? 7.838 28.420 9.561 1.00 87.35 123 PHE A O 1
ATOM 549 N N . GLU A 1 71 ? 7.224 27.057 7.896 1.00 89.61 124 GLU A N 1
ATOM 550 C CA . GLU A 1 71 ? 6.361 26.252 8.766 1.00 90.44 124 GLU A CA 1
ATOM 551 C C . GLU A 1 71 ? 7.146 25.503 9.859 1.00 88.09 124 GLU A C 1
ATOM 552 O O . GLU A 1 71 ? 6.573 25.121 10.883 1.00 88.58 124 GLU A O 1
ATOM 558 N N . ASP A 1 72 ? 8.446 25.311 9.645 1.00 82.88 125 ASP A N 1
ATOM 559 C CA . ASP A 1 72 ? 9.322 24.793 10.685 1.00 83.68 125 ASP A CA 1
ATOM 560 C C . ASP A 1 72 ? 9.749 25.886 11.666 1.00 84.49 125 ASP A C 1
ATOM 561 O O . ASP A 1 72 ? 9.982 25.608 12.831 1.00 90.48 125 ASP A O 1
ATOM 566 N N . ASN A 1 73 ? 9.864 27.124 11.195 1.00 84.86 126 ASN A N 1
ATOM 567 C CA . ASN A 1 73 ? 10.291 28.251 12.041 1.00 79.70 126 ASN A CA 1
ATOM 568 C C . ASN A 1 73 ? 9.159 28.898 12.834 1.00 76.52 126 ASN A C 1
ATOM 569 O O . ASN A 1 73 ? 9.386 29.424 13.914 1.00 71.19 126 ASN A O 1
ATOM 574 N N . LEU A 1 74 ? 7.947 28.875 12.290 1.00 80.81 127 LEU A N 1
ATOM 575 C CA . LEU A 1 74 ? 6.781 29.426 12.979 1.00 80.36 127 LEU A CA 1
ATOM 576 C C . LEU A 1 74 ? 6.523 28.651 14.263 1.00 79.28 127 LEU A C 1
ATOM 577 O O . LEU A 1 74 ? 6.368 27.433 14.235 1.00 79.27 127 LEU A O 1
ATOM 582 N N . VAL A 1 75 ? 6.485 29.355 15.387 1.00 80.82 128 VAL A N 1
ATOM 583 C CA . VAL A 1 75 ? 6.182 28.723 16.667 1.00 82.75 128 VAL A CA 1
ATOM 584 C C . VAL A 1 75 ? 4.689 28.418 16.742 1.00 81.03 128 VAL A C 1
ATOM 585 O O . VAL A 1 75 ? 3.868 29.278 16.437 1.00 80.82 128 VAL A O 1
ATOM 589 N N . ASN A 1 76 ? 4.351 27.191 17.137 1.00 88.18 129 ASN A N 1
ATOM 590 C CA . ASN A 1 76 ? 2.952 26.778 17.297 1.00 89.73 129 ASN A CA 1
ATOM 591 C C . ASN A 1 76 ? 2.341 27.481 18.507 1.00 90.35 129 ASN A C 1
ATOM 592 O O . ASN A 1 76 ? 2.795 27.261 19.626 1.00 93.89 129 ASN A O 1
ATOM 597 N N . PRO A 1 77 ? 1.294 28.304 18.295 1.00 90.68 130 PRO A N 1
ATOM 598 C CA . PRO A 1 77 ? 0.689 29.090 19.376 1.00 91.52 130 PRO A CA 1
ATOM 599 C C . PRO A 1 77 ? 0.523 28.320 20.697 1.00 93.10 130 PRO A C 1
ATOM 600 O O . PRO A 1 77 ? 0.687 28.906 21.775 1.00 91.72 130 PRO A O 1
ATOM 604 N N . ASP A 1 78 ? 0.199 27.028 20.612 1.00 91.85 131 ASP A N 1
ATOM 605 C CA . ASP A 1 78 ? 0.047 26.195 21.809 1.00 94.31 131 ASP A CA 1
ATOM 606 C C . ASP A 1 78 ? 1.362 26.071 22.576 1.00 95.74 131 ASP A C 1
ATOM 607 O O . ASP A 1 78 ? 1.358 26.071 23.804 1.00 100.63 131 ASP A O 1
ATOM 612 N N . LYS A 1 79 ? 2.478 25.974 21.856 1.00 92.73 132 LYS A N 1
ATOM 613 C CA . LYS A 1 79 ? 3.765 25.645 22.469 1.00 95.53 132 LYS A CA 1
ATOM 614 C C . LYS A 1 79 ? 4.735 26.836 22.509 1.00 94.21 132 LYS A C 1
ATOM 615 O O . LYS A 1 79 ? 5.946 26.672 22.354 1.00 90.91 132 LYS A O 1
ATOM 621 N N . GLU A 1 80 ? 4.205 28.032 22.743 1.00 91.86 133 GLU A N 1
ATOM 622 C CA . GLU A 1 80 ? 5.027 29.235 22.689 1.00 90.47 133 GLU A CA 1
ATOM 623 C C . GLU A 1 80 ? 5.510 29.652 24.076 1.00 88.46 133 GLU A C 1
ATOM 624 O O . GLU A 1 80 ? 4.726 29.763 25.014 1.00 88.62 133 GLU A O 1
ATOM 630 N N . THR A 1 81 ? 6.815 29.874 24.186 1.00 84.66 134 THR A N 1
ATOM 631 C CA . THR A 1 81 ? 7.436 30.253 25.441 1.00 83.18 134 THR A CA 1
ATOM 632 C C . THR A 1 81 ? 7.252 31.750 25.682 1.00 84.45 134 THR A C 1
ATOM 633 O O . THR A 1 81 ? 7.721 32.572 24.892 1.00 79.94 134 THR A O 1
ATOM 637 N N . VAL A 1 82 ? 6.565 32.082 26.776 1.00 84.74 135 VAL A N 1
ATOM 638 C CA . VAL A 1 82 ? 6.258 33.462 27.155 1.00 81.78 135 VAL A CA 1
ATOM 639 C C . VAL A 1 82 ? 7.184 33.926 28.286 1.00 81.19 135 VAL A C 1
ATOM 640 O O . VAL A 1 82 ? 7.457 33.175 29.211 1.00 86.19 135 VAL A O 1
ATOM 644 N N . PHE A 1 83 ? 7.661 35.165 28.200 1.00 83.12 136 PHE A N 1
ATOM 645 C CA . PHE A 1 83 ? 8.496 35.774 29.237 1.00 82.71 136 PHE A CA 1
ATOM 646 C C . PHE A 1 83 ? 7.839 37.047 29.728 1.00 81.43 136 PHE A C 1
ATOM 647 O O . PHE A 1 83 ? 7.282 37.794 28.924 1.00 86.84 136 PHE A O 1
ATOM 655 N N . PRO A 1 84 ? 7.926 37.325 31.036 1.00 75.88 137 PRO A N 1
ATOM 656 C CA . PRO A 1 84 ? 7.634 38.682 31.489 1.00 76.63 137 PRO A CA 1
ATOM 657 C C . PRO A 1 84 ? 8.840 39.527 31.137 1.00 74.90 137 PRO A C 1
ATOM 658 O O . PRO A 1 84 ? 9.924 38.968 30.962 1.00 79.25 137 PRO A O 1
ATOM 662 N N . LEU A 1 85 ? 8.678 40.842 31.029 1.00 69.81 138 LEU A N 1
ATOM 663 C CA . LEU A 1 85 ? 9.771 41.679 30.536 1.00 72.92 138 LEU A CA 1
ATOM 664 C C . LEU A 1 85 ? 10.954 41.840 31.498 1.00 73.96 138 LEU A C 1
ATOM 665 O O . LEU A 1 85 ? 12.000 42.355 31.099 1.00 79.24 138 LEU A O 1
ATOM 670 N N . ASP A 1 86 ? 10.795 41.422 32.752 1.00 75.66 139 ASP A N 1
ATOM 671 C CA . ASP A 1 86 ? 11.909 41.406 33.709 1.00 75.84 139 ASP A CA 1
ATOM 672 C C . ASP A 1 86 ? 12.702 40.088 33.685 1.00 76.97 139 ASP A C 1
ATOM 673 O O . ASP A 1 86 ? 13.496 39.828 34.588 1.00 80.17 139 ASP A O 1
ATOM 678 N N . ILE A 1 87 ? 12.475 39.257 32.668 1.00 78.53 140 ILE A N 1
ATOM 679 C CA . ILE A 1 87 ? 13.258 38.039 32.451 1.00 78.49 140 ILE A CA 1
ATOM 680 C C . ILE A 1 87 ? 13.715 37.959 30.991 1.00 81.15 140 ILE A C 1
ATOM 681 O O . ILE A 1 87 ? 12.887 37.962 30.084 1.00 86.15 140 ILE A O 1
ATOM 686 N N . GLY A 1 88 ? 15.024 37.904 30.765 1.00 78.66 141 GLY A N 1
ATOM 687 C CA . GLY A 1 88 ? 15.564 37.759 29.417 1.00 78.53 141 GLY A CA 1
ATOM 688 C C . GLY A 1 88 ? 16.059 39.052 28.788 1.00 84.39 141 GLY A C 1
ATOM 689 O O . GLY A 1 88 ? 15.569 40.150 29.100 1.00 85.24 141 GLY A O 1
ATOM 690 N N . ILE A 1 89 ? 17.036 38.916 27.891 1.00 81.52 142 ILE A N 1
ATOM 691 C CA . ILE A 1 89 ? 17.476 40.028 27.075 1.00 83.69 142 ILE A CA 1
ATOM 692 C C . ILE A 1 89 ? 16.345 40.474 26.155 1.00 84.79 142 ILE A C 1
ATOM 693 O O . ILE A 1 89 ? 16.168 41.669 25.907 1.00 91.78 142 ILE A O 1
ATOM 698 N N . ALA A 1 90 ? 15.586 39.515 25.644 1.00 81.86 143 ALA A N 1
ATOM 699 C CA . ALA A 1 90 ? 14.472 39.831 24.764 1.00 82.85 143 ALA A CA 1
ATOM 700 C C . ALA A 1 90 ? 13.486 40.721 25.507 1.00 84.49 143 ALA A C 1
ATOM 701 O O . ALA A 1 90 ? 13.083 41.771 25.005 1.00 83.91 143 ALA A O 1
ATOM 703 N N . GLY A 1 91 ? 13.109 40.298 26.711 1.00 83.30 144 GLY A N 1
ATOM 704 C CA . GLY A 1 91 ? 12.202 41.076 27.542 1.00 80.99 144 GLY A CA 1
ATOM 705 C C . GLY A 1 91 ? 12.797 42.421 27.927 1.00 79.51 144 GLY A C 1
ATOM 706 O O . GLY A 1 91 ? 12.083 43.417 28.046 1.00 79.07 144 GLY A O 1
ATOM 707 N N . TRP A 1 92 ? 14.107 42.455 28.130 1.00 76.19 145 TRP A N 1
ATOM 708 C CA . TRP A 1 92 ? 14.766 43.700 28.478 1.00 78.51 145 TRP A CA 1
ATOM 709 C C . TRP A 1 92 ? 14.741 44.689 27.312 1.00 79.49 145 TRP A C 1
ATOM 710 O O . TRP A 1 92 ? 14.513 45.884 27.514 1.00 74.63 145 TRP A O 1
ATOM 721 N N . VAL A 1 93 ? 14.958 44.184 26.099 1.00 77.76 146 VAL A N 1
ATOM 722 C CA . VAL A 1 93 ? 14.901 45.014 24.897 1.00 73.80 146 VAL A CA 1
ATOM 723 C C . VAL A 1 93 ? 13.519 45.634 24.756 1.00 75.27 146 VAL A C 1
ATOM 724 O O . VAL A 1 93 ? 13.393 46.825 24.414 1.00 73.71 146 VAL A O 1
ATOM 728 N N . ALA A 1 94 ? 12.490 44.821 25.030 1.00 76.70 147 ALA A N 1
ATOM 729 C CA . ALA A 1 94 ? 11.090 45.247 24.958 1.00 72.46 147 ALA A CA 1
ATOM 730 C C . ALA A 1 94 ? 10.810 46.304 25.996 1.00 77.68 147 ALA A C 1
ATOM 731 O O . ALA A 1 94 ? 10.092 47.273 25.729 1.00 83.15 147 ALA A O 1
ATOM 733 N N . HIS A 1 95 ? 11.375 46.116 27.186 1.00 78.17 148 HIS A N 1
ATOM 734 C CA . HIS A 1 95 ? 11.171 47.058 28.278 1.00 77.05 148 HIS A CA 1
ATOM 735 C C . HIS A 1 95 ? 11.828 48.415 27.987 1.00 79.20 148 HIS A C 1
ATOM 736 O O . HIS A 1 95 ? 11.195 49.464 28.112 1.00 80.06 148 HIS A O 1
ATOM 743 N N . THR A 1 96 ? 13.097 48.382 27.599 1.00 78.85 149 THR A N 1
ATOM 744 C CA . THR A 1 96 ? 13.885 49.602 27.436 1.00 79.26 149 THR A CA 1
ATOM 745 C C . THR A 1 96 ? 13.667 50.258 26.078 1.00 79.38 149 THR A C 1
ATOM 746 O O . THR A 1 96 ? 13.942 51.436 25.925 1.00 77.43 149 THR A O 1
ATOM 750 N N . LYS A 1 97 ? 13.168 49.496 25.107 1.00 83.02 150 LYS A N 1
ATOM 751 C CA . LYS A 1 97 ? 13.002 49.971 23.729 1.00 81.59 150 LYS A CA 1
ATOM 752 C C . LYS A 1 97 ? 14.349 50.369 23.126 1.00 79.87 150 LYS A C 1
ATOM 753 O O . LYS A 1 97 ? 14.418 51.273 22.289 1.00 79.15 150 LYS A O 1
ATOM 759 N N . LYS A 1 98 ? 15.409 49.670 23.548 1.00 81.81 151 LYS A N 1
ATOM 760 C CA . LYS A 1 98 ? 16.783 49.941 23.098 1.00 82.51 151 LYS A CA 1
ATOM 761 C C . LYS A 1 98 ? 17.355 48.789 22.272 1.00 84.01 151 LYS A C 1
ATOM 762 O O . LYS A 1 98 ? 17.006 47.618 22.479 1.00 87.88 151 LYS A O 1
ATOM 768 N N . PHE A 1 99 ? 18.239 49.142 21.340 1.00 79.95 152 PHE A N 1
ATOM 769 C CA . PHE A 1 99 ? 19.051 48.179 20.604 1.00 78.60 152 PHE A CA 1
ATOM 770 C C . PHE A 1 99 ? 20.227 47.710 21.465 1.00 78.89 152 PHE A C 1
ATOM 771 O O . PHE A 1 99 ? 20.761 48.487 22.242 1.00 84.07 152 PHE A O 1
ATOM 779 N N . PHE A 1 100 ? 20.634 46.447 21.317 1.00 84.41 153 PHE A N 1
ATOM 780 C CA . PHE A 1 100 ? 21.819 45.912 22.019 1.00 79.71 153 PHE A CA 1
ATOM 781 C C . PHE A 1 100 ? 22.628 44.993 21.128 1.00 78.88 153 PHE A C 1
ATOM 782 O O . PHE A 1 100 ? 22.082 44.094 20.489 1.00 76.62 153 PHE A O 1
ATOM 790 N N . ASN A 1 101 ? 23.938 45.193 21.134 1.00 80.52 154 ASN A N 1
ATOM 791 C CA . ASN A 1 101 ? 24.862 44.262 20.510 1.00 80.00 154 ASN A CA 1
ATOM 792 C C . ASN A 1 101 ? 25.588 43.554 21.632 1.00 80.57 154 ASN A C 1
ATOM 793 O O . ASN A 1 101 ? 26.551 44.080 22.170 1.00 81.69 154 ASN A O 1
ATOM 798 N N . ILE A 1 102 ? 25.112 42.370 22.004 1.00 81.03 155 ILE A N 1
ATOM 799 C CA . ILE A 1 102 ? 25.679 41.660 23.146 1.00 80.09 155 ILE A CA 1
ATOM 800 C C . ILE A 1 102 ? 26.745 40.699 22.647 1.00 78.17 155 ILE A C 1
ATOM 801 O 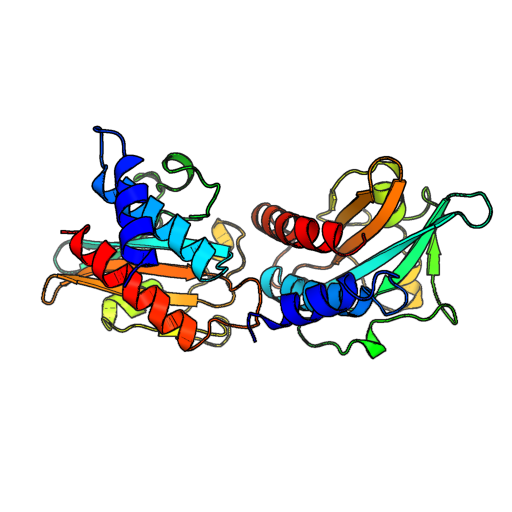O . ILE A 1 102 ? 26.435 39.807 21.884 1.00 84.00 155 ILE A O 1
ATOM 806 N N . PRO A 1 103 ? 28.013 40.912 23.042 1.00 80.67 156 PRO A N 1
ATOM 807 C CA . PRO A 1 103 ? 29.100 40.053 22.592 1.00 79.96 156 PRO A CA 1
ATOM 808 C C . PRO A 1 103 ? 29.244 38.746 23.350 1.00 81.10 156 PRO A C 1
ATOM 809 O O . PRO A 1 103 ? 29.815 37.811 22.799 1.00 86.88 156 PRO A O 1
ATOM 813 N N . ASP A 1 104 ? 28.765 38.674 24.592 1.00 80.40 157 ASP A N 1
ATOM 814 C CA . ASP A 1 104 ? 28.863 37.432 25.377 1.00 80.01 157 ASP A CA 1
ATOM 815 C C . ASP A 1 104 ? 27.725 37.295 26.386 1.00 82.36 157 ASP A C 1
ATOM 816 O O . ASP A 1 104 ? 27.778 37.892 27.469 1.00 80.88 157 ASP A O 1
ATOM 821 N N . VAL A 1 105 ? 26.713 36.491 26.054 1.00 78.21 158 VAL A N 1
ATOM 822 C CA . VAL A 1 105 ? 25.507 36.448 26.885 1.00 78.05 158 VAL A CA 1
ATOM 823 C C . VAL A 1 105 ? 25.796 36.019 28.322 1.00 77.31 158 VAL A C 1
ATOM 824 O O . VAL A 1 105 ? 25.102 36.452 29.236 1.00 78.58 158 VAL A O 1
ATOM 828 N N . LYS A 1 106 ? 26.833 35.207 28.524 1.00 83.32 159 LYS A N 1
ATOM 829 C CA . LYS A 1 106 ? 27.259 34.802 29.876 1.00 85.18 159 LYS A CA 1
ATOM 830 C C . LYS A 1 106 ? 27.762 35.959 30.757 1.00 82.53 159 LYS A C 1
ATOM 831 O O . LYS A 1 106 ? 27.881 35.798 31.967 1.00 85.49 159 LYS A O 1
ATOM 837 N N . LYS A 1 107 ? 28.087 37.101 30.157 1.00 82.01 160 LYS A N 1
ATOM 838 C CA . LYS A 1 107 ? 28.522 38.280 30.917 1.00 83.15 160 LYS A CA 1
ATOM 839 C C . LYS A 1 107 ? 27.448 39.383 30.931 1.00 82.89 160 LYS A C 1
ATOM 840 O O . LYS A 1 107 ? 27.708 40.514 31.346 1.00 78.51 160 LYS A O 1
ATOM 846 N N . ASN A 1 108 ? 26.237 39.032 30.500 1.00 81.24 161 ASN A N 1
ATOM 847 C CA . ASN A 1 108 ? 25.105 39.944 30.492 1.00 80.89 161 ASN A CA 1
ATOM 848 C C . ASN A 1 108 ? 23.994 39.385 31.372 1.00 82.76 161 ASN A C 1
ATOM 849 O O . ASN A 1 108 ? 23.230 38.519 30.948 1.00 82.30 161 ASN A O 1
ATOM 854 N N . ASN A 1 109 ? 23.905 39.862 32.609 1.00 86.89 162 ASN A N 1
ATOM 855 C CA . ASN A 1 109 ? 22.680 39.651 33.382 1.00 89.25 162 ASN A CA 1
ATOM 856 C C . ASN A 1 109 ? 21.547 40.202 32.527 1.00 92.80 162 ASN A C 1
ATOM 857 O O . ASN A 1 109 ? 21.793 40.996 31.623 1.00 97.82 162 ASN A O 1
ATOM 862 N N . HIS A 1 110 ? 20.320 39.786 32.806 1.00 88.52 163 HIS A N 1
ATOM 863 C CA . HIS A 1 110 ? 19.196 39.891 31.852 1.00 83.57 163 HIS A CA 1
ATOM 864 C C . HIS A 1 110 ? 19.132 38.607 31.070 1.00 78.55 163 HIS A C 1
ATOM 865 O O . HIS A 1 110 ? 18.054 38.072 30.882 1.00 89.74 163 HIS A O 1
ATOM 872 N N . PHE A 1 111 ? 20.267 38.100 30.601 1.00 79.15 164 PHE A N 1
ATOM 873 C CA . PHE A 1 111 ? 20.235 36.837 29.867 1.00 81.00 164 PHE A CA 1
ATOM 874 C C . PHE A 1 111 ? 19.486 35.796 30.680 1.00 80.74 164 PHE A C 1
ATOM 875 O O . PHE A 1 111 ? 19.759 35.637 31.867 1.00 76.23 164 PHE A O 1
ATOM 883 N N . SER A 1 112 ? 18.519 35.141 30.029 1.00 84.87 165 SER A N 1
ATOM 884 C CA . SER A 1 112 ? 17.783 34.000 30.576 1.00 82.34 165 SER A CA 1
ATOM 885 C C . SER A 1 112 ? 18.129 32.766 29.770 1.00 83.24 165 SER A C 1
ATOM 886 O O . SER A 1 112 ? 18.002 32.771 28.548 1.00 89.19 165 SER A O 1
ATOM 889 N N . ASP A 1 113 ? 18.526 31.700 30.451 1.00 84.55 166 ASP A N 1
ATOM 890 C CA . ASP A 1 113 ? 18.950 30.483 29.777 1.00 83.03 166 ASP A CA 1
ATOM 891 C C . ASP A 1 113 ? 17.823 29.465 29.651 1.00 84.78 166 ASP A C 1
ATOM 892 O O . ASP A 1 113 ? 18.077 28.300 29.340 1.00 84.67 166 ASP A O 1
ATOM 897 N N . TYR A 1 114 ? 16.580 29.894 29.865 1.00 84.66 167 TYR A N 1
ATOM 898 C CA . TYR A 1 114 ? 15.456 28.954 29.863 1.00 85.61 167 TYR A CA 1
ATOM 899 C C . TYR A 1 114 ? 15.261 28.267 28.501 1.00 86.61 167 TYR A C 1
ATOM 900 O O . TYR A 1 114 ? 15.085 27.041 28.437 1.00 83.73 167 TYR A O 1
ATOM 909 N N . LEU A 1 115 ? 15.284 29.050 27.422 1.00 86.31 168 LEU A N 1
ATOM 910 C CA . LEU A 1 115 ? 15.114 28.486 26.078 1.00 85.04 168 LEU A CA 1
ATOM 911 C C . LEU A 1 115 ? 16.285 27.593 25.686 1.00 81.72 168 LEU A C 1
ATOM 912 O O . LEU A 1 115 ? 16.086 26.591 25.004 1.00 90.00 168 LEU A O 1
ATOM 917 N N . ASP A 1 116 ? 17.495 27.954 26.109 1.00 75.33 169 ASP A N 1
ATOM 918 C CA . ASP A 1 116 ? 18.676 27.137 25.832 1.00 77.51 169 ASP A CA 1
ATOM 919 C C . ASP A 1 116 ? 18.513 25.749 26.464 1.00 81.45 169 ASP A C 1
ATOM 920 O O . ASP A 1 116 ? 18.820 24.735 25.832 1.00 77.21 169 ASP A O 1
ATOM 925 N N . LYS A 1 117 ? 17.991 25.717 27.692 1.00 82.49 170 LYS A N 1
ATOM 926 C CA . LYS A 1 117 ? 17.754 24.473 28.407 1.00 80.78 170 LYS A CA 1
ATOM 927 C C . LYS A 1 117 ? 16.695 23.624 27.704 1.00 83.19 170 LYS A C 1
ATOM 928 O O . LYS A 1 117 ? 16.881 22.417 27.526 1.00 83.68 170 LYS A O 1
ATOM 934 N N . LYS A 1 118 ? 15.589 24.255 27.307 1.00 82.28 171 LYS A N 1
ATOM 935 C CA . LYS A 1 118 ? 14.493 23.544 26.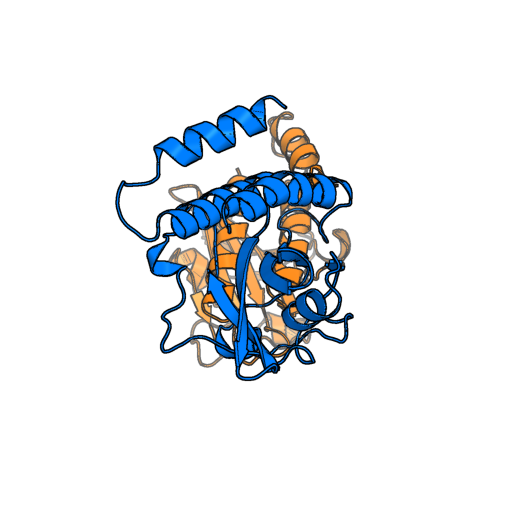640 1.00 81.01 171 LYS A CA 1
ATOM 936 C C . LYS A 1 118 ? 14.894 23.070 25.245 1.00 78.29 171 LYS A C 1
ATOM 937 O O . LYS A 1 118 ? 14.824 21.881 24.939 1.00 77.30 171 LYS A O 1
ATOM 943 N N . THR A 1 119 ? 15.326 23.997 24.406 1.00 77.71 172 THR A N 1
ATOM 944 C CA . THR A 1 119 ? 15.644 23.662 23.016 1.00 81.36 172 THR A CA 1
ATOM 945 C C . THR A 1 119 ? 16.969 22.900 22.833 1.00 82.43 172 THR A C 1
ATOM 946 O O . THR A 1 119 ? 17.152 22.208 21.825 1.00 80.64 172 THR A O 1
ATOM 950 N N . GLY A 1 120 ? 17.887 23.042 23.789 1.00 83.48 173 GLY A N 1
ATOM 951 C CA . GLY A 1 120 ? 19.229 22.457 23.675 1.00 82.76 173 GLY A CA 1
ATOM 952 C C . GLY A 1 120 ? 20.244 23.325 22.936 1.00 79.04 173 GLY A C 1
ATOM 953 O O . GLY A 1 120 ? 21.409 22.965 22.835 1.00 82.74 173 GLY A O 1
ATOM 954 N N . TYR A 1 121 ? 19.807 24.460 22.407 1.00 79.72 174 TYR A N 1
ATOM 955 C CA . TYR A 1 121 ? 20.697 25.384 21.687 1.00 84.29 174 TYR A CA 1
ATOM 956 C C . TYR A 1 121 ? 21.602 26.169 22.632 1.00 84.00 174 TYR A C 1
ATOM 957 O O . TYR A 1 121 ? 21.182 26.541 23.730 1.00 86.41 174 TYR A O 1
ATOM 966 N N . THR A 1 122 ? 22.837 26.430 22.205 1.00 84.80 175 THR A N 1
ATOM 967 C CA . THR A 1 122 ? 23.744 27.283 22.980 1.00 83.96 175 THR A CA 1
ATOM 968 C C . THR A 1 122 ? 23.815 28.670 22.370 1.00 81.02 175 THR A C 1
ATOM 969 O O . THR A 1 122 ? 24.282 28.832 21.244 1.00 83.37 175 THR A O 1
ATOM 973 N N . THR A 1 123 ? 23.352 29.663 23.123 1.00 78.77 176 THR A N 1
ATOM 974 C CA . THR A 1 123 ? 23.390 31.050 22.681 1.00 80.26 176 THR A CA 1
ATOM 975 C C . THR A 1 123 ? 24.641 31.686 23.235 1.00 78.70 176 THR A C 1
ATOM 976 O O . THR A 1 123 ? 24.891 31.593 24.433 1.00 84.32 176 THR A O 1
ATOM 980 N N . VAL A 1 124 ? 25.426 32.323 22.371 1.00 80.83 177 VAL A N 1
ATOM 981 C CA . VAL A 1 124 ? 26.676 32.978 22.786 1.00 81.01 177 VAL A CA 1
ATOM 982 C C . VAL A 1 124 ? 26.585 34.501 22.693 1.00 78.21 177 VAL A C 1
ATOM 983 O O . VAL A 1 124 ? 26.655 35.196 23.702 1.00 86.72 177 VAL A O 1
ATOM 987 N N . ASN A 1 125 ? 26.447 35.018 21.483 1.00 75.42 178 ASN A N 1
ATOM 988 C CA . ASN A 1 125 ? 26.344 36.453 21.288 1.00 78.12 178 ASN A CA 1
ATOM 989 C C . ASN A 1 125 ? 25.105 36.775 20.484 1.00 79.64 178 ASN A C 1
ATOM 990 O O . ASN A 1 125 ? 24.423 35.878 19.981 1.00 77.55 178 ASN A O 1
ATOM 995 N N . MET A 1 126 ? 24.796 38.058 20.381 1.00 81.48 179 MET A N 1
ATOM 996 C CA . MET A 1 126 ? 23.460 38.450 19.997 1.00 86.03 179 MET A CA 1
ATOM 997 C C . MET A 1 126 ? 23.374 39.921 19.673 1.00 79.49 179 MET A C 1
ATOM 998 O O . MET A 1 126 ? 23.991 40.751 20.336 1.00 89.90 179 MET A O 1
ATOM 1003 N N . MET A 1 127 ? 22.611 40.231 18.638 1.00 76.84 180 MET 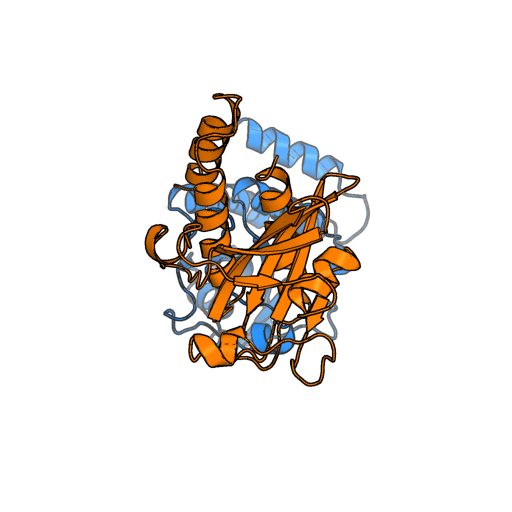A N 1
ATOM 1004 C CA . MET A 1 127 ? 22.123 41.582 18.422 1.00 79.40 180 MET A CA 1
ATOM 1005 C C . MET A 1 127 ? 20.643 41.495 18.646 1.00 76.96 180 MET A C 1
ATOM 1006 O O . MET A 1 127 ? 20.029 40.509 18.248 1.00 66.40 180 MET A O 1
ATOM 1011 N N . ALA A 1 128 ? 20.072 42.516 19.272 1.00 76.37 181 ALA A N 1
ATOM 1012 C CA . ALA A 1 128 ? 18.639 42.523 19.562 1.00 80.15 181 ALA A CA 1
ATOM 1013 C C . ALA A 1 128 ? 18.122 43.937 19.399 1.00 80.75 181 ALA A C 1
ATOM 1014 O O . ALA A 1 128 ? 18.800 44.903 19.773 1.00 76.46 181 ALA A O 1
ATOM 1016 N N . ILE A 1 129 ? 16.916 44.038 18.853 1.00 77.95 182 ILE A N 1
ATOM 1017 C CA . ILE A 1 129 ? 16.317 45.313 18.519 1.00 81.18 182 ILE A CA 1
ATOM 1018 C C . ILE A 1 129 ? 14.795 45.226 18.669 1.00 79.06 182 ILE A C 1
ATOM 1019 O O . ILE A 1 129 ? 14.191 44.237 18.267 1.00 76.06 182 ILE A O 1
ATOM 1024 N N . PRO A 1 130 ? 14.170 46.254 19.253 1.00 77.68 183 PRO A N 1
ATOM 1025 C CA . PRO A 1 130 ? 12.725 46.237 19.381 1.00 80.39 183 PRO A CA 1
ATOM 1026 C C . PRO A 1 130 ? 12.031 46.907 18.187 1.00 81.10 183 PRO A C 1
ATOM 1027 O O . PRO A 1 130 ? 12.468 47.961 17.724 1.00 79.92 183 PRO A O 1
ATOM 1031 N N . ILE A 1 131 ? 10.962 46.294 17.699 1.00 77.16 184 ILE A N 1
ATOM 1032 C CA . ILE A 1 131 ? 10.141 46.903 16.668 1.00 79.66 184 ILE A CA 1
ATOM 1033 C C . ILE A 1 131 ? 8.979 47.598 17.358 1.00 79.56 184 ILE A C 1
ATOM 1034 O O . ILE A 1 131 ? 8.191 46.957 18.052 1.00 81.80 184 ILE A O 1
ATOM 1039 N N . THR A 1 132 ? 8.881 48.909 17.164 1.00 77.61 185 THR A N 1
ATOM 1040 C CA . THR A 1 132 ? 7.926 49.729 17.900 1.00 79.14 185 THR A CA 1
ATOM 1041 C C . THR A 1 132 ? 6.822 50.308 17.015 1.00 78.19 185 THR A C 1
ATOM 1042 O O . THR A 1 132 ? 6.972 50.410 15.802 1.00 76.15 185 THR A O 1
ATOM 1046 N N . GLN A 1 133 ? 5.707 50.654 17.652 1.00 78.04 186 GLN A N 1
ATOM 1047 C CA . GLN A 1 133 ? 4.651 51.480 17.064 1.00 79.44 186 GLN A CA 1
ATOM 1048 C C . GLN A 1 133 ? 4.309 52.510 18.126 1.00 79.89 186 GLN A C 1
ATOM 1049 O O . GLN A 1 133 ? 3.676 52.173 19.132 1.00 83.58 186 GLN A O 1
ATOM 1055 N N . GLY A 1 134 ? 4.745 53.750 17.921 1.00 79.14 187 GLY A N 1
ATOM 1056 C CA . GLY A 1 134 ? 4.576 54.794 18.926 1.00 80.56 187 GLY A CA 1
ATOM 1057 C C . GLY A 1 134 ? 5.244 54.385 20.226 1.00 82.07 187 GLY A C 1
ATOM 1058 O O . GLY A 1 134 ? 6.386 53.923 20.225 1.00 84.86 187 GLY A O 1
ATOM 1059 N N . LYS A 1 135 ? 4.519 54.506 21.334 1.00 83.47 188 LYS A N 1
ATOM 1060 C CA . LYS A 1 135 ? 5.074 54.180 22.651 1.00 85.08 188 LYS A CA 1
ATOM 1061 C C . LYS A 1 135 ? 4.959 52.693 23.039 1.00 87.05 188 LYS A C 1
ATOM 1062 O O . LYS A 1 135 ? 5.302 52.322 24.171 1.00 84.17 188 LYS A O 1
ATOM 1068 N N . GLU A 1 136 ? 4.500 51.849 22.109 1.00 86.84 189 GLU A N 1
ATOM 1069 C CA . GLU A 1 136 ? 4.254 50.426 22.392 1.00 87.44 189 GLU A CA 1
ATOM 1070 C C . GLU A 1 136 ? 5.068 49.524 21.466 1.00 83.95 189 GLU A C 1
ATOM 1071 O O . GLU A 1 136 ? 5.232 49.836 20.288 1.00 81.02 189 GLU A O 1
ATOM 1077 N N . VAL A 1 137 ? 5.558 48.406 22.015 1.00 80.52 190 VAL A N 1
ATOM 1078 C CA . VAL A 1 137 ? 6.417 47.463 21.289 1.00 78.87 190 VAL A CA 1
ATOM 1079 C C . VAL A 1 137 ? 5.621 46.294 20.689 1.00 78.60 190 VAL A C 1
ATOM 1080 O O . VAL A 1 137 ? 4.755 45.707 21.346 1.00 77.79 190 VAL A O 1
ATOM 1084 N N . LEU A 1 138 ? 5.950 45.959 19.442 1.00 78.00 191 LEU A N 1
ATOM 1085 C CA . LEU A 1 138 ? 5.256 44.922 18.670 1.00 75.15 191 LEU A CA 1
ATOM 1086 C C . LEU A 1 138 ? 6.062 43.621 18.622 1.00 74.61 191 LEU A C 1
ATOM 1087 O O . LEU A 1 138 ? 5.490 42.526 18.603 1.00 73.54 191 LEU A O 1
ATOM 1092 N N . ALA A 1 139 ? 7.383 43.743 18.575 1.00 68.52 192 ALA A N 1
ATOM 1093 C CA . ALA A 1 139 ? 8.234 42.576 18.485 1.00 71.22 192 ALA A CA 1
ATOM 1094 C C . ALA A 1 139 ? 9.649 42.882 18.940 1.00 70.41 192 ALA A C 1
ATOM 1095 O O . ALA A 1 139 ? 10.004 44.036 19.151 1.00 69.85 192 ALA A O 1
ATOM 1097 N N . VAL A 1 140 ? 10.429 41.823 19.125 1.00 73.46 193 VAL A N 1
ATOM 1098 C CA . VAL A 1 140 ? 11.878 41.923 19.293 1.00 74.47 193 VAL A CA 1
ATOM 1099 C C . VAL A 1 140 ? 12.498 40.937 18.309 1.00 77.40 193 VAL A C 1
ATOM 1100 O O . VAL A 1 140 ? 12.087 39.769 18.256 1.00 73.18 193 VAL A O 1
ATOM 1104 N N . VAL A 1 141 ? 13.470 41.410 17.534 1.00 73.57 194 VAL A N 1
ATOM 1105 C CA . VAL A 1 141 ? 14.141 40.602 16.522 1.00 74.11 194 VAL A CA 1
ATOM 1106 C C . VAL A 1 141 ? 15.588 40.460 16.926 1.00 73.56 194 VAL A C 1
ATOM 1107 O O . VAL A 1 141 ? 16.214 41.438 17.338 1.00 79.13 194 VAL A O 1
ATOM 1111 N N . MET A 1 142 ? 16.134 39.255 16.811 1.00 77.88 195 MET A N 1
ATOM 1112 C CA . MET A 1 142 ? 17.552 39.069 17.061 1.00 79.11 195 MET A CA 1
ATOM 1113 C C . MET A 1 142 ? 18.290 38.192 16.054 1.00 82.96 195 MET A C 1
ATOM 1114 O O . MET A 1 142 ? 17.692 37.295 15.416 1.00 77.74 195 MET A O 1
ATOM 1119 N N . ALA A 1 143 ? 19.590 38.505 15.910 1.00 72.84 196 ALA A N 1
ATOM 1120 C CA . ALA A 1 143 ? 20.539 37.680 15.179 1.00 72.50 196 ALA A CA 1
ATOM 1121 C C . ALA A 1 143 ? 21.450 37.019 16.191 1.00 74.65 196 ALA A C 1
ATOM 1122 O O . ALA A 1 143 ? 22.145 37.691 16.945 1.00 74.40 196 ALA A O 1
ATOM 1124 N N . LEU A 1 144 ? 21.446 35.691 16.209 1.00 76.93 197 LEU A N 1
ATOM 1125 C CA . LEU A 1 144 ? 22.225 34.957 17.170 1.00 73.00 197 LEU A CA 1
ATOM 1126 C C . LEU A 1 144 ? 23.483 34.367 16.540 1.00 75.52 197 LEU A C 1
ATOM 1127 O O . LEU A 1 144 ? 23.508 34.075 15.348 1.00 78.28 197 LEU A O 1
ATOM 1132 N N . ASN A 1 145 ? 24.531 34.247 17.354 1.00 76.32 198 ASN A N 1
ATOM 1133 C CA . ASN A 1 145 ? 25.748 33.507 17.030 1.00 71.98 198 ASN A CA 1
ATOM 1134 C C . ASN A 1 145 ? 26.431 33.833 15.702 1.00 75.02 198 ASN A C 1
ATOM 1135 O O . ASN A 1 145 ? 26.243 33.152 14.692 1.00 73.97 198 ASN A O 1
ATOM 1140 N N . LYS A 1 146 ? 27.256 34.872 15.735 1.00 73.07 199 LYS A N 1
ATOM 1141 C CA . LYS A 1 146 ? 28.108 35.221 14.609 1.00 73.35 199 LYS A CA 1
ATOM 1142 C C . LYS A 1 146 ? 29.029 34.054 14.291 1.00 71.53 199 LYS A C 1
ATOM 1143 O O . LYS A 1 146 ? 29.753 33.575 15.164 1.00 73.71 199 LYS A O 1
ATOM 1149 N N . LEU A 1 147 ? 29.035 33.655 13.022 1.00 74.16 200 LEU A N 1
ATOM 1150 C CA . LEU A 1 147 ? 29.735 32.456 12.561 1.00 73.28 200 LEU A CA 1
ATOM 1151 C C . LEU A 1 147 ? 31.220 32.655 12.239 1.00 71.88 200 LEU A C 1
ATOM 1152 O O . LEU A 1 147 ? 32.005 31.717 12.379 1.00 68.84 200 LEU A O 1
ATOM 1157 N N . ASN A 1 148 ? 31.603 33.856 11.807 1.00 73.58 201 ASN A N 1
ATOM 1158 C CA . ASN A 1 148 ? 32.961 34.098 11.288 1.00 73.14 201 ASN A CA 1
ATOM 1159 C C . ASN A 1 148 ? 33.724 35.164 12.072 1.00 73.58 201 ASN A C 1
ATOM 1160 O O . ASN A 1 148 ? 34.538 35.904 11.526 1.00 80.71 201 ASN A O 1
ATOM 1165 N N . ALA A 1 149 ? 33.466 35.222 13.370 1.00 76.64 202 ALA A N 1
ATOM 1166 C CA . ALA A 1 149 ? 34.117 36.180 14.262 1.00 76.29 202 ALA A CA 1
ATOM 1167 C C . ALA A 1 149 ? 33.564 35.993 15.661 1.00 74.21 202 ALA A C 1
ATOM 1168 O O . ALA A 1 149 ? 32.497 35.417 15.846 1.00 74.78 202 ALA A O 1
ATOM 1170 N N . SER A 1 150 ? 34.295 36.498 16.641 1.00 81.55 203 SER A N 1
ATOM 1171 C CA . SER A 1 150 ? 33.972 36.264 18.041 1.00 82.53 203 SER A CA 1
ATOM 1172 C C . SER A 1 150 ? 32.696 36.976 18.462 1.00 83.23 203 SER A C 1
ATOM 1173 O O . SER A 1 150 ? 32.093 36.603 19.464 1.00 82.42 203 SER A O 1
ATOM 1176 N N . GLU A 1 151 ? 32.306 38.006 17.705 1.00 84.50 204 GLU A N 1
ATOM 1177 C CA . GLU A 1 151 ? 31.103 38.786 17.999 1.00 86.37 204 GLU A CA 1
ATOM 1178 C C . GLU A 1 151 ? 30.633 39.565 16.768 1.00 83.89 204 GLU A C 1
ATOM 1179 O O . GLU A 1 151 ? 31.363 39.676 15.794 1.00 81.58 204 GLU A O 1
ATOM 1185 N N . PHE A 1 152 ? 29.413 40.098 16.824 1.00 81.00 205 PHE A N 1
ATOM 1186 C CA . PHE A 1 152 ? 28.897 40.952 15.759 1.00 82.52 205 PHE A CA 1
ATOM 1187 C C . PHE A 1 152 ? 29.593 42.313 15.787 1.00 84.08 205 PHE A C 1
ATOM 1188 O O . PHE A 1 152 ? 29.805 42.892 16.849 1.00 82.51 205 PHE A O 1
ATOM 1196 N N . SER A 1 153 ? 29.954 42.810 14.610 1.00 85.07 206 SER A N 1
ATOM 1197 C CA . SER A 1 153 ? 30.753 44.025 14.493 1.00 83.16 206 SER A CA 1
ATOM 1198 C C . SER A 1 153 ? 29.881 45.269 14.611 1.00 86.58 206 SER A C 1
ATOM 1199 O O . SER A 1 153 ? 28.649 45.169 14.621 1.00 86.69 206 SER A O 1
ATOM 1202 N N . LYS A 1 154 ? 30.520 46.435 14.707 1.00 88.76 207 LYS A N 1
ATOM 1203 C CA . LYS A 1 154 ? 29.807 47.706 14.604 1.00 88.59 207 LYS A CA 1
ATOM 1204 C C . LYS A 1 154 ? 29.143 47.781 13.229 1.00 88.21 207 LYS A C 1
ATOM 1205 O O . LYS A 1 154 ? 27.966 48.093 13.111 1.00 87.91 207 LYS A O 1
ATOM 1211 N N . GLU A 1 155 ? 29.910 47.460 12.194 1.00 86.74 208 GLU A N 1
ATOM 1212 C CA . GLU A 1 155 ? 29.418 47.452 10.820 1.00 85.14 208 GLU A CA 1
ATOM 1213 C C . GLU A 1 155 ? 28.179 46.556 10.692 1.00 85.73 208 GLU A C 1
ATOM 1214 O O . GLU A 1 155 ? 27.196 46.937 10.048 1.00 85.07 208 GLU A O 1
ATOM 1220 N N . ASP A 1 156 ? 28.235 45.376 11.313 1.00 81.47 209 ASP A N 1
ATOM 1221 C CA . ASP A 1 156 ? 27.083 44.467 11.383 1.00 80.42 209 ASP A CA 1
ATOM 1222 C C . ASP A 1 156 ? 25.848 45.140 11.991 1.00 78.87 209 ASP A C 1
ATOM 1223 O O . ASP A 1 156 ? 24.738 44.926 11.525 1.00 77.97 209 ASP A O 1
ATOM 1228 N N . GLU A 1 157 ? 26.038 45.971 13.013 1.00 83.18 210 GLU A N 1
ATOM 1229 C CA . GLU A 1 157 ? 24.926 46.731 13.586 1.00 81.26 210 GLU A CA 1
ATOM 1230 C C . GLU A 1 157 ? 24.255 47.567 12.519 1.00 80.39 210 GLU A C 1
ATOM 1231 O O . GLU A 1 157 ? 23.032 47.658 12.479 1.00 85.97 210 GLU A O 1
ATOM 1237 N N . GLU A 1 158 ? 25.063 48.163 11.651 1.00 81.54 211 GLU A N 1
ATOM 1238 C CA . GLU A 1 158 ? 24.553 49.079 10.633 1.00 86.33 211 GLU A CA 1
ATOM 1239 C C . GLU A 1 158 ? 23.670 48.367 9.615 1.00 83.21 211 GLU A C 1
ATOM 1240 O O . GLU A 1 158 ? 22.692 48.945 9.154 1.00 81.08 211 GLU A O 1
ATOM 1246 N N . VAL A 1 159 ? 24.008 47.117 9.288 1.00 78.21 212 VAL A N 1
ATOM 1247 C CA . VAL A 1 159 ? 23.276 46.331 8.287 1.00 78.53 212 VAL A CA 1
ATOM 1248 C C . VAL A 1 159 ? 21.935 45.844 8.875 1.00 83.67 212 VAL A C 1
ATOM 1249 O O . VAL A 1 159 ? 20.863 46.073 8.315 1.00 85.15 212 VAL A O 1
ATOM 1253 N N . PHE A 1 160 ? 22.026 45.166 10.011 1.00 81.47 213 PHE A N 1
ATOM 1254 C CA . PHE A 1 160 ? 20.873 44.797 10.818 1.00 76.19 213 PHE A CA 1
ATOM 1255 C C . PHE A 1 160 ? 19.873 45.945 10.972 1.00 76.80 213 PHE A C 1
ATOM 1256 O O . PHE A 1 160 ? 18.688 45.788 10.696 1.00 78.40 213 PHE A O 1
ATOM 1264 N N . LYS A 1 161 ? 20.357 47.106 11.403 1.00 79.61 214 LYS A N 1
ATOM 1265 C CA . LYS A 1 161 ? 19.493 48.285 11.566 1.00 80.93 214 LYS A CA 1
ATOM 1266 C C . LYS A 1 161 ? 18.856 48.715 10.234 1.00 82.52 214 LYS A C 1
ATOM 1267 O O . LYS A 1 161 ? 17.687 49.112 10.186 1.00 81.87 214 LYS A O 1
ATOM 1273 N N . LYS A 1 162 ? 19.635 48.618 9.160 1.00 85.42 215 LYS A N 1
ATOM 1274 C CA . LYS A 1 162 ? 19.180 48.960 7.815 1.00 87.09 215 LYS A CA 1
ATOM 1275 C C . LYS A 1 162 ? 17.974 48.089 7.411 1.00 89.62 215 LYS A C 1
ATOM 1276 O O . LYS A 1 162 ? 16.961 48.619 6.943 1.00 92.50 215 LYS A O 1
ATOM 1282 N N . TYR A 1 163 ? 18.074 46.771 7.615 1.00 85.70 216 TYR A N 1
ATOM 1283 C CA . TYR A 1 163 ? 16.995 45.838 7.242 1.00 87.97 216 TYR A CA 1
ATOM 1284 C C . TYR A 1 163 ? 15.824 45.831 8.225 1.00 91.63 216 TYR A C 1
ATOM 1285 O O . TYR A 1 163 ? 14.742 45.312 7.914 1.00 91.54 216 TYR A O 1
ATOM 1294 N N . LEU A 1 164 ? 16.025 46.413 9.400 1.00 92.44 217 LEU A N 1
ATOM 1295 C CA . LEU A 1 164 ? 14.976 46.418 10.407 1.00 92.94 217 LEU A CA 1
ATOM 1296 C C . LEU A 1 164 ? 14.070 47.653 10.334 1.00 90.21 217 LEU A C 1
ATOM 1297 O O . LEU A 1 164 ? 13.024 47.687 10.979 1.00 88.66 217 LEU A O 1
ATOM 1302 N N . ASN A 1 165 ? 14.442 48.647 9.531 1.00 87.49 218 ASN A N 1
ATOM 1303 C CA . ASN A 1 165 ? 13.470 49.669 9.111 1.00 88.37 218 ASN A CA 1
ATOM 1304 C C . ASN A 1 165 ? 12.365 49.037 8.257 1.00 84.18 218 ASN A C 1
ATOM 1305 O O . ASN A 1 165 ? 11.191 49.390 8.369 1.00 82.11 218 ASN A O 1
ATOM 1310 N N . PHE A 1 166 ? 12.761 48.106 7.393 1.00 81.48 219 PHE A N 1
ATOM 1311 C CA . PHE A 1 166 ? 11.829 47.424 6.500 1.00 79.02 219 PHE A CA 1
ATOM 1312 C C . PHE A 1 166 ? 10.897 46.506 7.272 1.00 74.38 219 PHE A C 1
ATOM 1313 O O . PHE A 1 166 ? 9.690 46.549 7.090 1.00 72.91 219 PHE A O 1
ATOM 1321 N N . ILE A 1 167 ? 11.459 45.674 8.141 1.00 79.12 220 ILE A N 1
ATOM 1322 C CA . ILE A 1 167 ? 10.646 44.746 8.934 1.00 80.99 220 ILE A CA 1
ATOM 1323 C C . ILE A 1 167 ? 9.621 45.545 9.727 1.00 80.50 220 ILE A C 1
ATOM 1324 O O . ILE A 1 167 ? 8.436 45.218 9.720 1.00 87.52 220 ILE A O 1
ATOM 1329 N N . SER A 1 168 ? 10.093 46.597 10.393 1.00 80.82 221 SER A N 1
ATOM 1330 C CA . SER A 1 168 ? 9.225 47.539 11.094 1.00 78.70 221 SER A CA 1
ATOM 1331 C C . SER A 1 168 ? 8.050 47.933 10.224 1.00 79.36 221 SER A C 1
ATOM 1332 O O . SER A 1 168 ? 6.903 47.760 10.636 1.00 83.00 221 SER A O 1
ATOM 1335 N N . LEU A 1 169 ? 8.337 48.448 9.026 1.00 77.75 222 LEU A N 1
ATOM 1336 C CA . LEU A 1 169 ? 7.281 48.866 8.101 1.00 81.01 222 LEU A CA 1
ATOM 1337 C C . LEU A 1 169 ? 6.280 47.740 7.901 1.00 82.84 222 LEU A C 1
ATOM 1338 O O . LEU A 1 169 ? 5.070 47.936 8.054 1.00 76.50 222 LEU A O 1
ATOM 1343 N N . VAL A 1 170 ? 6.807 46.559 7.583 1.00 85.35 223 VAL A N 1
ATOM 1344 C CA . VAL A 1 170 ? 5.979 45.395 7.308 1.00 88.37 223 VAL A CA 1
ATOM 1345 C C . VAL A 1 170 ? 5.127 45.019 8.522 1.00 92.80 223 VAL A C 1
ATOM 1346 O O . VAL A 1 170 ? 3.940 44.733 8.369 1.00 92.88 223 VAL A O 1
ATOM 1350 N N . LEU A 1 171 ? 5.713 45.061 9.722 1.00 95.03 224 LEU A N 1
ATOM 1351 C CA . LEU A 1 171 ? 4.968 44.768 10.955 1.00 94.04 224 LEU A CA 1
ATOM 1352 C C . LEU A 1 171 ? 4.015 45.901 11.348 1.00 96.39 224 LEU A C 1
ATOM 1353 O O . LEU A 1 171 ? 3.909 46.262 12.516 1.00 100.42 224 LEU A O 1
ATOM 1358 N N . ARG A 1 172 ? 3.321 46.456 10.360 1.00 100.63 225 ARG A N 1
ATOM 1359 C CA . ARG A 1 172 ? 2.266 47.435 10.583 1.00 99.43 225 ARG A CA 1
ATOM 1360 C C . ARG A 1 172 ? 1.244 47.255 9.451 1.00 98.69 225 ARG A C 1
ATOM 1361 O O . ARG A 1 172 ? 0.283 46.496 9.604 1.00 96.99 225 ARG A O 1
ATOM 1369 N N . ARG B 1 2 ? 37.763 41.682 9.920 1.00 83.69 55 ARG B N 1
ATOM 1370 C CA . ARG B 1 2 ? 37.789 40.743 11.087 1.00 85.72 55 ARG B CA 1
ATOM 1371 C C . ARG B 1 2 ? 36.866 39.549 10.819 1.00 84.08 55 ARG B C 1
ATOM 1372 O O . ARG B 1 2 ? 37.225 38.394 11.050 1.00 75.25 55 ARG B O 1
ATOM 1380 N N . LEU B 1 3 ? 35.664 39.857 10.345 1.00 86.02 56 LEU B N 1
ATOM 1381 C CA . LEU B 1 3 ? 34.759 38.868 9.769 1.00 88.23 56 LEU B CA 1
ATOM 1382 C C . LEU B 1 3 ? 35.330 38.244 8.489 1.00 87.68 56 LEU B C 1
ATOM 1383 O O . LEU B 1 3 ? 35.051 37.085 8.183 1.00 92.73 56 LEU B O 1
ATOM 1388 N N . GLU B 1 4 ? 36.122 39.018 7.749 1.00 88.73 57 GLU B N 1
ATOM 1389 C CA . GLU B 1 4 ? 36.723 38.561 6.494 1.00 89.39 57 GLU B CA 1
ATOM 1390 C C . GLU B 1 4 ? 38.087 37.902 6.693 1.00 87.94 57 GLU B C 1
ATOM 1391 O O . GLU B 1 4 ? 38.729 37.511 5.720 1.00 86.68 57 GLU B O 1
ATOM 1397 N N . GLU B 1 5 ? 38.529 37.794 7.943 1.00 89.90 58 GLU B N 1
ATOM 1398 C CA . GLU B 1 5 ? 39.824 37.192 8.252 1.00 91.63 58 GLU B CA 1
ATOM 1399 C C . GLU B 1 5 ? 39.900 35.785 7.710 1.00 90.47 58 GLU B C 1
ATOM 1400 O O . GLU B 1 5 ? 40.833 35.433 6.992 1.00 90.91 58 GLU B O 1
ATOM 1406 N N . CYS B 1 6 ? 38.901 34.990 8.060 1.00 89.53 59 CYS B N 1
ATOM 1407 C CA . CYS B 1 6 ? 38.863 33.592 7.684 1.00 86.79 59 CYS B CA 1
ATOM 1408 C C . CYS B 1 6 ? 38.989 33.396 6.170 1.00 85.59 59 CYS B C 1
ATOM 1409 O O . CYS B 1 6 ? 39.669 32.476 5.724 1.00 82.95 59 CYS B O 1
ATOM 1412 N N . ASN B 1 7 ? 38.345 34.268 5.391 1.00 82.47 60 ASN B N 1
ATOM 1413 C CA . ASN B 1 7 ? 38.449 34.226 3.930 1.00 82.89 60 ASN B CA 1
ATOM 1414 C C . ASN B 1 7 ? 39.783 34.759 3.392 1.00 84.97 60 ASN B C 1
ATOM 1415 O O . ASN B 1 7 ? 40.402 34.107 2.551 1.00 84.81 60 ASN B O 1
ATOM 1420 N N . ILE B 1 8 ? 40.218 35.934 3.853 1.00 87.44 61 ILE B N 1
ATOM 1421 C CA . ILE B 1 8 ? 41.514 36.493 3.420 1.00 88.77 61 ILE B CA 1
ATOM 1422 C C . ILE B 1 8 ? 42.633 35.453 3.552 1.00 90.44 61 ILE B C 1
ATOM 1423 O O . ILE B 1 8 ? 43.444 35.299 2.640 1.00 91.72 61 ILE B O 1
ATOM 1428 N N . LEU B 1 9 ? 42.652 34.729 4.671 1.00 92.94 62 LEU B N 1
ATOM 1429 C CA . LEU B 1 9 ? 43.629 33.653 4.893 1.00 94.06 62 LEU B CA 1
ATOM 1430 C C . LEU B 1 9 ? 43.371 32.438 3.989 1.00 94.28 62 LEU B C 1
ATOM 1431 O O . LEU B 1 9 ? 44.310 31.770 3.549 1.00 96.27 62 LEU B O 1
ATOM 1436 N N . PHE B 1 10 ? 42.101 32.163 3.713 1.00 93.35 63 PHE B N 1
ATOM 1437 C CA . PHE B 1 10 ? 41.718 31.037 2.872 1.00 92.83 63 PHE B CA 1
ATOM 1438 C C . PHE B 1 10 ? 41.985 31.298 1.385 1.00 92.40 63 PHE B C 1
ATOM 1439 O O . PHE B 1 10 ? 42.466 30.419 0.671 1.00 90.50 63 PHE B O 1
ATOM 1447 N N . GLU B 1 11 ? 41.661 32.502 0.924 1.00 91.28 64 GLU B N 1
ATOM 1448 C CA . GLU B 1 11 ? 42.016 32.926 -0.431 1.00 91.95 64 GLU B CA 1
ATOM 1449 C C . GLU B 1 11 ? 43.533 33.038 -0.586 1.00 92.74 64 GLU B C 1
ATOM 1450 O O . GLU B 1 11 ? 44.074 32.746 -1.651 1.00 92.71 64 GLU B O 1
ATOM 1456 N N . LEU B 1 12 ? 44.206 33.466 0.479 1.00 95.09 65 LEU B N 1
ATOM 1457 C CA . LEU B 1 12 ? 45.669 33.465 0.543 1.00 96.71 65 LEU B CA 1
ATOM 1458 C C . LEU B 1 12 ? 46.226 32.053 0.331 1.00 98.32 65 LEU B C 1
ATOM 1459 O O . LEU B 1 12 ? 47.067 31.841 -0.543 1.00 99.61 65 LEU B O 1
ATOM 1464 N N . LEU B 1 13 ? 45.745 31.097 1.124 1.00 98.25 66 LEU B N 1
ATOM 1465 C CA . LEU B 1 13 ? 46.266 29.721 1.096 1.00 98.98 66 LEU B CA 1
ATOM 1466 C C . LEU B 1 13 ? 45.900 28.925 -0.166 1.00 100.20 66 LEU B C 1
ATOM 1467 O O . LEU B 1 13 ? 46.595 27.966 -0.513 1.00 100.35 66 LEU B O 1
ATOM 1472 N N . THR B 1 14 ? 44.829 29.325 -0.851 1.00 101.01 67 THR B N 1
ATOM 1473 C CA . THR B 1 14 ? 44.329 28.581 -2.015 1.00 100.82 67 THR B CA 1
ATOM 1474 C C . THR B 1 14 ? 44.861 29.066 -3.367 1.00 100.78 67 THR B C 1
ATOM 1475 O O . THR B 1 14 ? 44.791 28.323 -4.346 1.00 100.25 67 THR B O 1
ATOM 1479 N N . GLU B 1 15 ? 45.374 30.295 -3.436 1.00 101.77 68 GLU B N 1
ATOM 1480 C CA . GLU B 1 15 ? 45.935 30.814 -4.695 1.00 102.61 68 GLU B CA 1
ATOM 1481 C C . GLU B 1 15 ? 47.430 30.506 -4.852 1.00 104.16 68 GLU B C 1
ATOM 1482 O O . GLU B 1 15 ? 47.920 30.402 -5.976 1.00 104.94 68 GLU B O 1
ATOM 1488 N N . ILE B 1 16 ? 48.154 30.382 -3.741 1.00 106.33 69 ILE B N 1
ATOM 1489 C CA . ILE B 1 16 ? 49.436 29.671 -3.762 1.00 107.80 69 ILE B CA 1
ATOM 1490 C C . ILE B 1 16 ? 49.085 28.178 -3.836 1.00 111.08 69 ILE B C 1
ATOM 1491 O O . ILE B 1 16 ? 48.890 27.521 -2.807 1.00 110.25 69 ILE B O 1
ATOM 1496 N N . GLN B 1 17 ? 48.996 27.660 -5.066 1.00 114.22 70 GLN B N 1
ATOM 1497 C CA . GLN B 1 17 ? 48.250 26.415 -5.351 1.00 115.88 70 GLN B CA 1
ATOM 1498 C C . GLN B 1 17 ? 48.604 25.211 -4.462 1.00 119.41 70 GLN B C 1
ATOM 1499 O O . GLN B 1 17 ? 47.704 24.535 -3.946 1.00 119.99 70 GLN B O 1
ATOM 1505 N N . ASP B 1 18 ? 49.898 24.958 -4.267 1.00 121.65 71 ASP B N 1
ATOM 1506 C CA . ASP B 1 18 ? 50.341 23.851 -3.418 1.00 121.90 71 ASP B CA 1
ATOM 1507 C C . ASP B 1 18 ? 49.957 24.150 -1.968 1.00 123.23 71 ASP B C 1
ATOM 1508 O O . ASP B 1 18 ? 50.148 25.272 -1.487 1.00 122.68 71 ASP B O 1
ATOM 1513 N N . GLU B 1 19 ? 49.416 23.144 -1.279 1.00 125.17 72 GLU B N 1
ATOM 1514 C CA . GLU B 1 19 ? 48.958 23.297 0.110 1.00 126.21 72 GLU B CA 1
ATOM 1515 C C . GLU B 1 19 ? 50.101 23.175 1.144 1.00 127.31 72 GLU B C 1
ATOM 1516 O O . GLU B 1 19 ? 49.848 22.901 2.327 1.00 126.98 72 GLU B O 1
ATOM 1522 N N . ALA B 1 20 ? 51.345 23.393 0.703 1.00 126.67 73 ALA B N 1
ATOM 1523 C CA . ALA B 1 20 ? 52.515 23.408 1.588 1.00 124.31 73 ALA B CA 1
ATOM 1524 C C . ALA B 1 20 ? 52.644 24.763 2.296 1.00 123.74 73 ALA B C 1
ATOM 1525 O O . ALA B 1 20 ? 53.638 25.475 2.122 1.00 125.01 73 ALA B O 1
ATOM 1527 N N . GLY B 1 21 ? 51.624 25.111 3.082 1.00 120.58 74 GLY B N 1
ATOM 1528 C CA . GLY B 1 21 ? 51.609 26.348 3.872 1.00 117.23 74 GLY B CA 1
ATOM 1529 C C . GLY B 1 21 ? 50.600 26.328 5.013 1.00 114.88 74 GLY B C 1
ATOM 1530 O O . GLY B 1 21 ? 50.072 27.373 5.400 1.00 114.02 74 GLY B O 1
ATOM 1531 N N . SER B 1 22 ? 50.357 25.134 5.557 1.00 111.24 75 SER B N 1
ATOM 1532 C CA . SER B 1 22 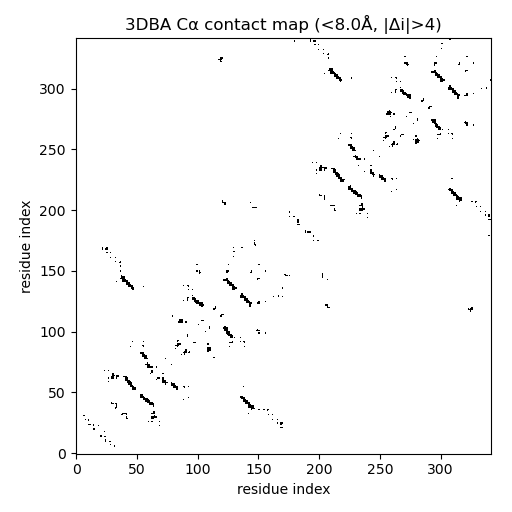? 49.398 24.899 6.644 1.00 107.81 75 SER B CA 1
ATOM 1533 C C . SER B 1 22 ? 47.970 25.404 6.379 1.00 104.01 75 SER B C 1
ATOM 1534 O O . SER B 1 22 ? 47.625 26.553 6.671 1.00 100.93 75 SER B O 1
ATOM 1537 N N . MET B 1 23 ? 47.144 24.513 5.835 1.00 100.34 76 MET B N 1
ATOM 1538 C CA . MET B 1 23 ? 45.693 24.660 5.899 1.00 96.70 76 MET B CA 1
ATOM 1539 C C . MET B 1 23 ? 45.231 24.310 7.321 1.00 92.92 76 MET B C 1
ATOM 1540 O O . MET B 1 23 ? 44.038 24.311 7.610 1.00 91.06 76 MET B O 1
ATOM 1545 N N . GLU B 1 24 ? 46.187 24.008 8.200 1.00 90.51 77 GLU B N 1
ATOM 1546 C CA . GLU B 1 24 ? 45.910 23.681 9.596 1.00 89.18 77 GLU B CA 1
ATOM 1547 C C . GLU B 1 24 ? 45.730 24.919 10.470 1.00 84.60 77 GLU B C 1
ATOM 1548 O O . GLU B 1 24 ? 45.123 24.826 11.526 1.00 82.51 77 GLU B O 1
ATOM 1554 N N . LYS B 1 25 ? 46.262 26.067 10.050 1.00 83.95 78 LYS B N 1
ATOM 1555 C CA . LYS B 1 25 ? 45.965 27.330 10.738 1.00 83.00 78 LYS B CA 1
ATOM 1556 C C . LYS B 1 25 ? 44.494 27.683 10.552 1.00 81.28 78 LYS B C 1
ATOM 1557 O O . LYS B 1 25 ? 43.832 28.122 11.494 1.00 80.93 78 LYS B O 1
ATOM 1563 N N . ILE B 1 26 ? 43.994 27.483 9.333 1.00 78.60 79 ILE B N 1
ATOM 1564 C CA . ILE B 1 26 ? 42.600 27.778 9.000 1.00 77.93 79 ILE B CA 1
ATOM 1565 C C . ILE B 1 26 ? 41.661 26.818 9.729 1.00 77.68 79 ILE B C 1
ATOM 1566 O O . ILE B 1 26 ? 40.596 27.216 10.211 1.00 80.53 79 ILE B O 1
ATOM 1571 N N . VAL B 1 27 ? 42.057 25.552 9.807 1.00 76.02 80 VAL B N 1
ATOM 1572 C CA . VAL B 1 27 ? 41.299 24.564 10.566 1.00 74.88 80 VAL B CA 1
ATOM 1573 C C . VAL B 1 27 ? 41.323 24.941 12.042 1.00 73.48 80 VAL B C 1
ATOM 1574 O O . VAL B 1 27 ? 40.310 24.847 12.724 1.00 73.74 80 VAL B O 1
ATOM 1578 N N . HIS B 1 28 ? 42.477 25.395 12.520 1.00 76.43 81 HIS B N 1
ATOM 1579 C CA . HIS B 1 28 ? 42.629 25.809 13.913 1.00 75.88 81 HIS B CA 1
ATOM 1580 C C . HIS B 1 28 ? 41.720 26.987 14.240 1.00 78.23 81 HIS B C 1
ATOM 1581 O O . HIS B 1 28 ? 40.922 26.910 15.182 1.00 74.48 81 HIS B O 1
ATOM 1588 N N . LYS B 1 29 ? 41.836 28.070 13.469 1.00 76.77 82 LYS B N 1
ATOM 1589 C CA . LYS B 1 29 ? 40.953 29.225 13.657 1.00 76.48 82 LYS B CA 1
ATOM 1590 C C . LYS B 1 29 ? 39.495 28.769 13.669 1.00 76.36 82 LYS B C 1
ATOM 1591 O O . LYS B 1 29 ? 38.723 29.161 14.539 1.00 75.98 82 LYS B O 1
ATOM 1597 N N . THR B 1 30 ? 39.129 27.912 12.727 1.00 76.76 83 THR B N 1
ATOM 1598 C CA . THR B 1 30 ? 37.741 27.500 12.597 1.00 77.94 83 THR B CA 1
ATOM 1599 C C . THR B 1 30 ? 37.305 26.623 13.788 1.00 80.55 83 THR B C 1
ATOM 1600 O O . THR B 1 30 ? 36.189 26.765 14.295 1.00 81.78 83 THR B O 1
ATOM 1604 N N . LEU B 1 31 ? 38.198 25.755 14.261 1.00 81.41 84 LEU B N 1
ATOM 1605 C CA . LEU B 1 31 ? 37.932 24.958 15.461 1.00 76.87 84 LEU B CA 1
ATOM 1606 C C . LEU B 1 31 ? 37.812 25.791 16.751 1.00 77.59 84 LEU B C 1
ATOM 1607 O O . LEU B 1 31 ? 37.180 25.341 17.705 1.00 79.41 84 LEU B O 1
ATOM 1612 N N . GLN B 1 32 ? 38.408 26.983 16.795 1.00 78.01 85 GLN B N 1
ATOM 1613 C CA . GLN B 1 32 ? 38.208 27.896 17.930 1.00 80.05 85 GLN B CA 1
ATOM 1614 C C . GLN B 1 32 ? 36.758 28.365 17.989 1.00 84.65 85 GLN B C 1
ATOM 1615 O O . GLN B 1 32 ? 36.100 28.209 19.011 1.00 90.06 85 GLN B O 1
ATOM 1621 N N . ARG B 1 33 ? 36.260 28.938 16.892 1.00 90.05 86 ARG B N 1
ATOM 1622 C CA . ARG B 1 33 ? 34.861 29.398 16.829 1.00 88.43 86 ARG B CA 1
ATOM 1623 C C . ARG B 1 33 ? 33.891 28.266 17.125 1.00 82.22 86 ARG B C 1
ATOM 1624 O O . ARG B 1 33 ? 32.898 28.463 17.810 1.00 80.65 86 ARG B O 1
ATOM 1632 N N . LEU B 1 34 ? 34.189 27.079 16.618 1.00 84.45 87 LEU B N 1
ATOM 1633 C CA . LEU B 1 34 ? 33.318 25.924 16.836 1.00 85.81 87 LEU B CA 1
ATOM 1634 C C . LEU B 1 34 ? 33.152 25.635 18.338 1.00 85.68 87 LEU B C 1
ATOM 1635 O O . LEU B 1 34 ? 32.056 25.315 18.786 1.00 87.28 87 LEU B O 1
ATOM 1640 N N . SER B 1 35 ? 34.232 25.771 19.109 1.00 85.11 88 SER B N 1
ATOM 1641 C CA . SER B 1 35 ? 34.181 25.565 20.565 1.00 87.48 88 SER B CA 1
ATOM 1642 C C . SER B 1 35 ? 33.248 26.547 21.246 1.00 82.37 88 SER B C 1
ATOM 1643 O O . SER B 1 35 ? 32.422 26.177 22.072 1.00 78.26 88 SER B O 1
ATOM 1646 N N . GLN B 1 36 ? 33.427 27.813 20.917 1.00 84.76 89 GLN B N 1
ATOM 1647 C CA . GLN B 1 36 ? 32.649 28.874 21.511 1.00 86.88 89 GLN B CA 1
ATOM 1648 C C . GLN B 1 36 ? 31.176 28.518 21.366 1.00 84.63 89 GLN B C 1
ATOM 1649 O O . GLN B 1 36 ? 30.463 28.414 22.358 1.00 84.28 89 GLN B O 1
ATOM 1655 N N . LEU B 1 37 ? 30.746 28.277 20.131 1.00 82.57 90 LEU B N 1
ATOM 1656 C CA . LEU B 1 37 ? 29.329 28.094 19.832 1.00 81.08 90 LEU B CA 1
ATOM 1657 C C . LEU B 1 37 ? 28.806 26.691 20.173 1.00 79.37 90 LEU B C 1
ATOM 1658 O O . LEU B 1 37 ? 27.598 26.473 20.162 1.00 78.66 90 LEU B O 1
ATOM 1663 N N . LEU B 1 38 ? 29.703 25.748 20.464 1.00 80.00 91 LEU B N 1
ATOM 1664 C CA . LEU B 1 38 ? 29.307 24.429 20.983 1.00 81.21 91 LEU B CA 1
ATOM 1665 C C . LEU B 1 38 ? 29.334 24.383 22.504 1.00 82.03 91 LEU B C 1
ATOM 1666 O O . LEU B 1 38 ? 28.623 23.574 23.127 1.00 79.91 91 LEU B O 1
ATOM 1671 N N . ALA B 1 39 ? 30.174 25.231 23.095 1.00 78.34 92 ALA B N 1
ATOM 1672 C CA . ALA B 1 39 ? 30.522 25.105 24.499 1.00 78.92 92 ALA B CA 1
ATOM 1673 C C . ALA B 1 39 ? 31.068 23.692 24.728 1.00 81.20 92 ALA B C 1
ATOM 1674 O O . ALA B 1 39 ? 30.713 23.032 25.703 1.00 84.81 92 ALA B O 1
ATOM 1676 N N . ALA B 1 40 ? 31.910 23.231 23.802 1.00 78.41 93 ALA B N 1
ATOM 1677 C CA . ALA B 1 40 ? 32.690 22.022 24.010 1.00 77.75 93 ALA B CA 1
ATOM 1678 C C . ALA B 1 40 ? 33.910 22.420 24.805 1.00 80.30 93 ALA B C 1
ATOM 1679 O O . ALA B 1 40 ? 34.509 23.470 24.553 1.00 77.30 93 ALA B O 1
ATOM 1681 N N . ASP B 1 41 ? 34.287 21.587 25.768 1.00 82.89 94 ASP B N 1
ATOM 1682 C CA . ASP B 1 41 ? 35.475 21.874 26.552 1.00 80.77 94 ASP B CA 1
ATOM 1683 C C . ASP B 1 41 ? 36.682 21.945 25.620 1.00 77.81 94 ASP B C 1
ATOM 1684 O O . ASP B 1 41 ? 37.497 22.863 25.724 1.00 77.04 94 ASP B O 1
ATOM 1689 N N . ARG B 1 42 ? 36.776 20.980 24.705 1.00 76.51 95 ARG B N 1
ATOM 1690 C CA . ARG B 1 42 ? 37.901 20.891 23.765 1.00 79.39 95 ARG B CA 1
ATOM 1691 C C . ARG B 1 42 ? 37.500 20.309 22.422 1.00 78.20 95 ARG B C 1
ATOM 1692 O O . ARG B 1 42 ? 36.543 19.540 22.334 1.00 76.41 95 ARG B O 1
ATOM 1700 N N . CYS B 1 43 ? 38.235 20.699 21.382 1.00 80.19 96 CYS B N 1
ATOM 1701 C CA . CYS B 1 43 ? 38.038 20.191 20.022 1.00 79.12 96 CYS B CA 1
ATOM 1702 C C . CYS B 1 43 ? 39.371 19.701 19.465 1.00 78.21 96 CYS B C 1
ATOM 1703 O O . CYS B 1 43 ? 40.430 20.199 19.852 1.00 82.05 96 CYS B O 1
ATOM 1706 N N . SER B 1 44 ? 39.318 18.737 18.549 1.00 75.70 97 SER B N 1
ATOM 1707 C CA . SER B 1 44 ? 40.532 18.160 17.984 1.00 72.82 97 SER B CA 1
ATOM 1708 C C . SER B 1 44 ? 40.360 17.810 16.527 1.00 69.99 97 SER B C 1
ATOM 1709 O O . SER B 1 44 ? 39.240 17.693 16.045 1.00 71.24 97 SER B O 1
ATOM 1712 N N . MET B 1 45 ? 41.482 17.661 15.831 1.00 70.12 98 MET B N 1
ATOM 1713 C CA . MET B 1 45 ? 41.494 17.053 14.508 1.00 73.81 98 MET B CA 1
ATOM 1714 C C . MET B 1 45 ? 42.528 15.935 14.456 1.00 71.86 98 MET B C 1
ATOM 1715 O O . MET B 1 45 ? 43.678 16.100 14.876 1.00 64.46 98 MET B O 1
ATOM 1720 N N . PHE B 1 46 ? 42.090 14.803 13.921 1.00 74.92 99 PHE B N 1
ATOM 1721 C CA . PHE B 1 46 ? 42.932 13.643 13.724 1.00 77.31 99 PHE B CA 1
ATOM 1722 C C . PHE B 1 46 ? 43.184 13.512 12.231 1.00 79.65 99 PHE B C 1
ATOM 1723 O O . PHE B 1 46 ? 42.233 13.445 11.450 1.00 76.35 99 PHE B O 1
ATOM 1731 N N . ILE B 1 47 ? 44.458 13.498 11.838 1.00 83.40 100 ILE B N 1
ATOM 1732 C CA . ILE B 1 47 ? 44.835 13.247 10.445 1.00 85.63 100 ILE B CA 1
ATOM 1733 C C . ILE B 1 47 ? 44.650 11.759 10.150 1.00 86.74 100 ILE B C 1
ATOM 1734 O O . ILE B 1 47 ? 44.806 10.918 11.041 1.00 84.08 100 ILE B O 1
ATOM 1739 N N . CYS B 1 48 ? 44.295 11.453 8.901 1.00 87.77 101 CYS B N 1
ATOM 1740 C CA . CYS B 1 48 ? 44.012 10.091 8.477 1.00 88.62 101 CYS B CA 1
ATOM 1741 C C . CYS B 1 48 ? 44.952 9.703 7.356 1.00 87.72 101 CYS B C 1
ATOM 1742 O O . CYS B 1 48 ? 44.975 10.361 6.322 1.00 86.36 101 CYS B O 1
ATOM 1745 N N . ARG B 1 49 ? 45.720 8.635 7.565 1.00 91.08 102 ARG B N 1
ATOM 1746 C CA . ARG B 1 49 ? 46.794 8.263 6.646 1.00 97.05 102 ARG B CA 1
ATOM 1747 C C . ARG B 1 49 ? 46.940 6.754 6.465 1.00 97.55 102 ARG B C 1
ATOM 1748 O O . ARG B 1 49 ? 46.348 5.963 7.199 1.00 96.30 102 ARG B O 1
ATOM 1756 N N . SER B 1 50 ? 47.722 6.380 5.455 1.00 99.33 103 SER B N 1
ATOM 1757 C CA . SER B 1 50 ? 48.132 4.997 5.229 1.00 100.69 103 SER B CA 1
ATOM 1758 C C . SER B 1 50 ? 49.648 4.936 5.365 1.00 101.87 103 SER B C 1
ATOM 1759 O O . SER B 1 50 ? 50.362 5.703 4.720 1.00 102.76 103 SER B O 1
ATOM 1762 N N . ARG B 1 51 ? 50.136 4.027 6.204 1.00 103.14 104 ARG B N 1
ATOM 1763 C CA . ARG B 1 51 ? 51.537 4.037 6.612 1.00 103.20 104 ARG B CA 1
ATOM 1764 C C . ARG B 1 51 ? 52.005 2.627 6.988 1.00 102.88 104 ARG B C 1
ATOM 1765 O O . ARG B 1 51 ? 51.750 2.171 8.102 1.00 102.86 104 ARG B O 1
ATOM 1773 N N . ASN B 1 52 ? 52.645 1.909 6.064 1.00 102.36 105 ASN B N 1
ATOM 1774 C CA . ASN B 1 52 ? 52.781 2.297 4.660 1.00 102.28 105 ASN B CA 1
ATOM 1775 C C . ASN B 1 52 ? 52.067 1.243 3.814 1.00 102.72 105 ASN B C 1
ATOM 1776 O O . ASN B 1 52 ? 52.680 0.286 3.330 1.00 101.89 105 ASN B O 1
ATOM 1781 N N . GLY B 1 53 ? 50.759 1.435 3.648 1.00 102.01 106 GLY B N 1
ATOM 1782 C CA . GLY B 1 53 ? 49.875 0.423 3.065 1.00 100.18 106 GLY B CA 1
ATOM 1783 C C . GLY B 1 53 ? 48.746 -0.021 3.990 1.00 99.62 106 GLY B C 1
ATOM 1784 O O . GLY B 1 53 ? 47.955 -0.890 3.622 1.00 99.39 106 GLY B O 1
ATOM 1785 N N . ILE B 1 54 ? 48.668 0.575 5.183 1.00 97.37 107 ILE B N 1
ATOM 1786 C CA . ILE B 1 54 ? 47.719 0.170 6.228 1.00 96.41 107 ILE B CA 1
ATOM 1787 C C . ILE B 1 54 ? 47.066 1.420 6.868 1.00 96.36 107 ILE B C 1
ATOM 1788 O O . ILE B 1 54 ? 47.776 2.276 7.403 1.00 96.43 107 ILE B O 1
ATOM 1793 N N . PRO B 1 55 ? 45.715 1.515 6.840 1.00 92.66 108 PRO B N 1
ATOM 1794 C CA . PRO B 1 55 ? 45.038 2.745 7.261 1.00 89.57 108 PRO B CA 1
ATOM 1795 C C . PRO B 1 55 ? 45.134 3.003 8.762 1.00 88.83 108 PRO B C 1
ATOM 1796 O O . PRO B 1 55 ? 45.132 2.061 9.559 1.00 89.78 108 PRO B O 1
ATOM 1800 N N . GLU B 1 56 ? 45.210 4.281 9.124 1.00 85.71 109 GLU B N 1
ATOM 1801 C CA . GLU B 1 56 ? 45.403 4.697 10.505 1.00 82.66 109 GLU B CA 1
ATOM 1802 C C . GLU B 1 56 ? 44.872 6.107 10.728 1.00 83.28 109 GLU B C 1
ATOM 1803 O O . GLU B 1 56 ? 44.779 6.906 9.793 1.00 84.90 109 GLU B O 1
ATOM 1809 N N . VAL B 1 57 ? 44.534 6.402 11.977 1.00 81.22 110 VAL B N 1
ATOM 1810 C CA . VAL B 1 57 ? 44.140 7.739 12.385 1.00 80.48 110 VAL B CA 1
ATOM 1811 C C . VAL B 1 57 ? 45.188 8.231 13.380 1.00 80.50 110 VAL B C 1
ATOM 1812 O O . VAL B 1 57 ? 45.526 7.514 14.319 1.00 81.73 110 VAL B O 1
ATOM 1816 N N . ALA B 1 58 ? 45.720 9.432 13.144 1.00 79.67 111 ALA B N 1
ATOM 1817 C CA . ALA B 1 58 ? 46.791 10.008 13.966 1.00 80.05 111 ALA B CA 1
ATOM 1818 C C . ALA B 1 58 ? 46.327 11.315 14.594 1.00 83.10 111 ALA B C 1
ATOM 1819 O O . ALA B 1 58 ? 45.319 11.871 14.169 1.00 88.60 111 ALA B O 1
ATOM 1821 N N . THR B 1 59 ? 47.057 11.798 15.602 1.00 83.85 112 THR B N 1
ATOM 1822 C CA . THR B 1 59 ? 46.765 13.094 16.237 1.00 81.42 112 THR B CA 1
ATOM 1823 C C . THR B 1 59 ? 47.450 14.228 15.475 1.00 81.67 112 THR B C 1
ATOM 1824 O O . THR B 1 59 ? 48.559 14.052 14.964 1.00 82.34 112 THR B O 1
ATOM 1828 N N . ARG B 1 60 ? 46.787 15.383 15.405 1.00 81.04 113 ARG B N 1
ATOM 1829 C CA . ARG B 1 60 ? 47.297 16.538 14.659 1.00 80.88 113 ARG B CA 1
ATOM 1830 C C . ARG B 1 60 ? 47.026 17.853 15.390 1.00 80.55 113 ARG B C 1
ATOM 1831 O O . ARG B 1 60 ? 47.946 18.636 15.635 1.00 83.29 113 ARG B O 1
ATOM 1839 N N . LEU B 1 61 ? 45.758 18.102 15.707 1.00 76.33 114 LEU B N 1
ATOM 1840 C CA . LEU B 1 61 ? 45.367 19.266 16.494 1.00 75.33 114 LEU B CA 1
ATOM 1841 C C . LEU B 1 61 ? 44.643 18.782 17.752 1.00 75.18 114 LEU B C 1
ATOM 1842 O O . LEU B 1 61 ? 43.666 18.047 17.657 1.00 76.67 114 LEU B O 1
ATOM 1847 N N . LEU B 1 62 ? 45.131 19.190 18.923 1.00 76.06 115 LEU B N 1
ATOM 1848 C CA . LEU B 1 62 ? 44.542 18.792 20.203 1.00 76.57 115 LEU B CA 1
ATOM 1849 C C . LEU B 1 62 ? 44.195 20.001 21.069 1.00 76.25 115 LEU B C 1
ATOM 1850 O O . LEU B 1 62 ? 44.802 21.058 20.943 1.00 72.63 115 LEU B O 1
ATOM 1855 N N . ASN B 1 63 ? 43.228 19.827 21.966 1.00 80.64 116 ASN B N 1
ATOM 1856 C CA . ASN B 1 63 ? 42.966 20.812 23.028 1.00 80.55 116 ASN B CA 1
ATOM 1857 C C . ASN B 1 63 ? 42.634 22.205 22.513 1.00 80.42 116 ASN B C 1
ATOM 1858 O O . ASN B 1 63 ? 43.108 23.216 23.046 1.00 79.98 116 ASN B O 1
ATOM 1863 N N . VAL B 1 64 ? 41.810 22.261 21.474 1.00 79.58 117 VAL B N 1
ATOM 1864 C CA . VAL B 1 64 ? 41.423 23.546 20.917 1.00 80.93 117 VAL B CA 1
ATOM 1865 C C . VAL B 1 64 ? 40.305 24.104 21.791 1.00 82.54 117 VAL B C 1
ATOM 1866 O O . VAL B 1 64 ? 39.305 23.420 22.058 1.00 83.58 117 VAL B O 1
ATOM 1870 N N . THR B 1 65 ? 40.520 25.325 22.271 1.00 78.55 118 THR B N 1
ATOM 1871 C CA . THR B 1 65 ? 39.538 26.070 23.043 1.00 79.83 118 THR B CA 1
ATOM 1872 C C . THR B 1 65 ? 39.328 27.391 22.306 1.00 81.32 118 THR B C 1
ATOM 1873 O O . THR B 1 65 ? 40.063 27.681 21.364 1.00 88.57 118 THR B O 1
ATOM 1877 N N . PRO B 1 66 ? 38.324 28.196 22.703 1.00 78.79 119 PRO B N 1
ATOM 1878 C CA . PRO B 1 66 ? 38.111 29.484 22.007 1.00 78.77 119 PRO B CA 1
ATOM 1879 C C . PRO B 1 66 ? 39.361 30.373 21.853 1.00 80.24 119 PRO B C 1
ATOM 1880 O O . PRO B 1 66 ? 39.423 31.185 20.927 1.00 76.82 119 PRO B O 1
ATOM 1884 N N . THR B 1 67 ? 40.346 30.206 22.733 1.00 80.45 120 THR B N 1
ATOM 1885 C CA . THR B 1 67 ? 41.507 31.074 22.742 1.00 82.19 120 THR B CA 1
ATOM 1886 C C . THR B 1 67 ? 42.869 30.370 22.742 1.00 84.36 120 THR B C 1
ATOM 1887 O O . THR B 1 67 ? 43.897 31.047 22.825 1.00 88.74 120 THR B O 1
ATOM 1891 N N . SER B 1 68 ? 42.905 29.041 22.645 1.00 83.20 121 SER B N 1
ATOM 1892 C CA . SER B 1 68 ? 44.194 28.334 22.681 1.00 80.07 121 SER B CA 1
ATOM 1893 C C . SER B 1 68 ? 45.030 28.675 21.449 1.00 78.05 121 SER B C 1
ATOM 1894 O O . SER B 1 68 ? 44.520 28.725 20.325 1.00 68.82 121 SER B O 1
ATOM 1897 N N . LYS B 1 69 ? 46.317 28.919 21.679 1.00 79.74 122 LYS B N 1
ATOM 1898 C CA . LYS B 1 69 ? 47.223 29.349 20.618 1.00 82.63 122 LYS B CA 1
ATOM 1899 C C . LYS B 1 69 ? 47.603 28.170 19.717 1.00 83.89 122 LYS B C 1
ATOM 1900 O O . LYS B 1 69 ? 47.723 27.034 20.181 1.00 85.21 122 LYS B O 1
ATOM 1906 N N . PHE B 1 70 ? 47.766 28.456 18.424 1.00 84.83 123 PHE B N 1
ATOM 1907 C CA . PHE B 1 70 ? 47.994 27.431 17.398 1.00 82.92 123 PHE B CA 1
ATOM 1908 C C . PHE B 1 70 ? 49.120 26.459 17.751 1.00 82.65 123 PHE B C 1
ATOM 1909 O O . PHE B 1 70 ? 48.936 25.244 17.669 1.00 81.83 123 PHE B O 1
ATOM 1917 N N . GLU B 1 71 ? 50.272 27.002 18.146 1.00 83.37 124 GLU B N 1
ATOM 1918 C CA . GLU B 1 71 ? 51.440 26.196 18.518 1.00 83.27 124 GLU B CA 1
ATOM 1919 C C . GLU B 1 71 ? 51.134 25.215 19.655 1.00 80.19 124 GLU B C 1
ATOM 1920 O O . GLU B 1 71 ? 51.602 24.081 19.636 1.00 80.11 124 GLU B O 1
ATOM 1926 N N . ASP B 1 72 ? 50.333 25.650 20.626 1.00 79.41 125 ASP B N 1
ATOM 1927 C CA . ASP B 1 72 ? 49.956 24.805 21.765 1.00 79.35 125 ASP B CA 1
ATOM 1928 C C . ASP B 1 72 ? 48.996 23.683 21.380 1.00 79.04 125 ASP B C 1
ATOM 1929 O O . ASP B 1 72 ? 48.840 22.724 22.134 1.00 81.35 125 ASP B O 1
ATOM 1934 N N . ASN B 1 73 ? 48.323 23.817 20.239 1.00 77.83 126 ASN B N 1
ATOM 1935 C CA . ASN B 1 73 ? 47.395 22.784 19.764 1.00 75.42 126 ASN B CA 1
ATOM 1936 C C . ASN B 1 73 ? 48.020 21.842 18.742 1.00 75.09 126 ASN B C 1
ATOM 1937 O O . ASN B 1 73 ? 47.675 20.659 18.697 1.00 74.65 126 ASN B O 1
ATOM 1942 N N . LEU B 1 74 ? 48.933 22.364 17.925 1.00 72.87 127 LEU B N 1
ATOM 1943 C CA . LEU B 1 74 ? 49.568 21.561 16.893 1.00 73.65 127 LEU B CA 1
ATOM 1944 C C . LEU B 1 74 ? 50.545 20.585 17.521 1.00 73.87 127 LEU B C 1
ATOM 1945 O O . LEU B 1 74 ? 51.475 20.995 18.213 1.00 71.71 127 LEU B O 1
ATOM 1950 N N . VAL B 1 75 ? 50.322 19.296 17.281 1.00 78.35 128 VAL B N 1
ATOM 1951 C CA . VAL B 1 75 ? 51.283 18.258 17.661 1.00 80.90 128 VAL B CA 1
ATOM 1952 C C . VAL B 1 75 ? 52.136 17.892 16.447 1.00 82.11 128 VAL B C 1
ATOM 1953 O O . VAL B 1 75 ? 51.631 17.377 15.447 1.00 81.53 128 VAL B O 1
ATOM 1957 N N . ASN B 1 76 ? 53.429 18.188 16.527 1.00 84.22 129 ASN B N 1
ATOM 1958 C CA . ASN B 1 76 ? 54.354 17.816 15.456 1.00 85.07 129 ASN B CA 1
ATOM 1959 C C . ASN B 1 76 ? 54.577 16.302 15.459 1.00 84.90 129 ASN B C 1
ATOM 1960 O O . ASN B 1 76 ? 54.367 15.649 16.485 1.00 82.70 129 ASN B O 1
ATOM 1965 N N . PRO B 1 77 ? 54.979 15.733 14.306 1.00 85.31 130 PRO B N 1
ATOM 1966 C CA . PRO B 1 77 ? 55.298 14.299 14.228 1.00 85.70 130 PRO B CA 1
ATOM 1967 C C . PRO B 1 77 ? 56.354 13.792 15.230 1.00 85.00 130 PRO B C 1
ATOM 1968 O O . PRO B 1 77 ? 56.538 12.582 15.344 1.00 84.31 130 PRO B O 1
ATOM 1972 N N . ASP B 1 78 ? 57.031 14.697 15.941 1.00 85.51 131 ASP B N 1
ATOM 1973 C CA . ASP B 1 78 ? 57.920 14.325 17.055 1.00 86.27 131 ASP B CA 1
ATOM 1974 C C . ASP B 1 78 ? 57.244 13.462 18.124 1.00 86.70 131 ASP B C 1
ATOM 1975 O O . ASP B 1 78 ? 57.908 12.665 18.786 1.00 86.96 131 ASP B O 1
ATOM 1980 N N . LYS B 1 79 ? 55.938 13.641 18.315 1.00 87.28 132 LYS B N 1
ATOM 1981 C CA . LYS B 1 79 ? 55.256 13.052 19.461 1.00 86.50 132 LYS B CA 1
ATOM 1982 C C . LYS B 1 79 ? 53.740 12.989 19.248 1.00 84.58 132 LYS B C 1
ATOM 1983 O O . LYS B 1 79 ? 52.972 13.626 19.965 1.00 88.34 132 LYS B O 1
ATOM 1989 N N . GLU B 1 80 ? 53.325 12.198 18.261 1.00 82.69 133 GLU B N 1
ATOM 1990 C CA . GLU B 1 80 ? 51.908 12.027 17.915 1.00 85.00 133 GLU B CA 1
ATOM 1991 C C . GLU B 1 80 ? 51.402 10.640 18.315 1.00 83.99 133 GLU B C 1
ATOM 1992 O O . GLU B 1 80 ? 52.192 9.713 18.484 1.00 85.21 133 GLU B O 1
ATOM 1998 N N . THR B 1 81 ? 50.084 10.502 18.450 1.00 84.48 134 THR B N 1
ATOM 1999 C CA . THR B 1 81 ? 49.459 9.240 18.864 1.00 85.24 134 THR B CA 1
ATOM 2000 C C . THR B 1 81 ? 48.623 8.635 17.726 1.00 86.80 134 THR B C 1
ATOM 2001 O O . THR B 1 81 ? 47.627 9.221 17.300 1.00 85.13 134 THR B O 1
ATOM 2005 N N . VAL B 1 82 ? 49.022 7.452 17.256 1.00 87.97 135 VAL B N 1
ATOM 2006 C CA . VAL B 1 82 ? 48.403 6.818 16.088 1.00 87.54 135 VAL B CA 1
ATOM 2007 C C . VAL B 1 82 ? 47.517 5.625 16.470 1.00 88.88 135 VAL B C 1
ATOM 2008 O O . VAL B 1 82 ? 47.908 4.798 17.295 1.00 91.09 135 VAL B O 1
ATOM 2012 N N . PHE B 1 83 ? 46.338 5.541 15.847 1.00 88.94 136 PHE B N 1
ATOM 2013 C CA . PHE B 1 83 ? 45.381 4.447 16.072 1.00 87.93 136 PHE B CA 1
ATOM 2014 C C . PHE B 1 83 ? 45.069 3.671 14.789 1.00 87.57 136 PHE B C 1
ATOM 2015 O O . PHE B 1 83 ? 44.800 4.279 13.750 1.00 89.83 136 PHE B O 1
ATOM 2023 N N . PRO B 1 84 ? 45.104 2.327 14.854 1.00 84.96 137 PRO B N 1
ATOM 2024 C CA . PRO B 1 84 ? 44.415 1.537 13.834 1.00 83.06 137 PRO B CA 1
ATOM 2025 C C . PRO B 1 84 ? 42.914 1.780 13.939 1.00 80.67 137 PRO B C 1
ATOM 2026 O O . PRO B 1 84 ? 42.423 2.103 15.025 1.00 77.48 137 PRO B O 1
ATOM 2030 N N . LEU B 1 85 ? 42.187 1.626 12.837 1.00 79.32 138 LEU B N 1
ATOM 2031 C CA . LEU B 1 85 ? 40.776 2.024 12.810 1.00 81.45 138 LEU B CA 1
ATOM 2032 C C . LEU B 1 85 ? 39.854 1.166 13.685 1.00 84.05 138 LEU B C 1
ATOM 2033 O O . LEU B 1 85 ? 38.742 1.595 14.004 1.00 87.53 138 LEU B O 1
ATOM 2038 N N . ASP B 1 86 ? 40.301 -0.027 14.078 1.00 85.84 139 ASP B N 1
ATOM 2039 C CA . ASP B 1 86 ? 39.537 -0.847 15.037 1.00 86.34 139 ASP B CA 1
ATOM 2040 C C . ASP B 1 86 ? 39.742 -0.393 16.497 1.00 88.69 139 ASP B C 1
ATOM 2041 O O . ASP B 1 86 ? 38.836 -0.523 17.323 1.00 89.39 139 ASP B O 1
ATOM 2046 N N . ILE B 1 87 ? 40.918 0.155 16.803 1.00 89.53 140 ILE B N 1
ATOM 2047 C CA . ILE B 1 87 ? 41.179 0.733 18.123 1.00 88.57 140 ILE B CA 1
ATOM 2048 C C . ILE B 1 87 ? 40.706 2.181 18.157 1.00 87.63 140 ILE B C 1
ATOM 2049 O O . ILE B 1 87 ? 41.167 3.009 17.376 1.00 88.42 140 ILE B O 1
ATOM 2054 N N . GLY B 1 88 ? 39.772 2.471 19.056 1.00 87.09 141 GLY B N 1
ATOM 2055 C CA . GLY B 1 88 ? 39.361 3.839 19.331 1.00 87.38 141 GLY B CA 1
ATOM 2056 C C . GLY B 1 88 ? 38.156 4.306 18.547 1.00 86.30 141 GLY B C 1
ATOM 2057 O O . GLY B 1 88 ? 37.987 3.952 17.389 1.00 86.65 141 GLY B O 1
ATOM 2058 N N . ILE B 1 89 ? 37.325 5.117 19.198 1.00 88.15 142 ILE B N 1
ATOM 2059 C CA . ILE B 1 89 ? 36.098 5.658 18.607 1.00 88.10 142 ILE B CA 1
ATOM 2060 C C . ILE B 1 89 ? 36.337 6.686 17.484 1.00 87.39 142 ILE B C 1
ATOM 2061 O O . ILE B 1 89 ? 35.457 6.875 16.647 1.00 91.72 142 ILE B O 1
ATOM 2066 N N . ALA B 1 90 ? 37.511 7.324 17.442 1.00 83.60 143 ALA B N 1
ATOM 2067 C CA . ALA B 1 90 ? 37.891 8.163 16.285 1.00 83.60 143 ALA B CA 1
ATOM 2068 C C . ALA B 1 90 ? 38.143 7.300 15.048 1.00 85.36 143 ALA B C 1
ATOM 2069 O O . ALA B 1 90 ? 37.790 7.682 13.927 1.00 87.71 143 ALA B O 1
ATOM 2071 N N . GLY B 1 91 ? 38.756 6.137 15.260 1.00 83.58 144 GLY B N 1
ATOM 2072 C CA . GLY B 1 91 ? 39.029 5.190 14.183 1.00 82.18 144 GLY B CA 1
ATOM 2073 C C . GLY B 1 91 ? 37.756 4.673 13.546 1.00 82.37 144 GLY B C 1
ATOM 2074 O O . GLY B 1 91 ? 37.637 4.642 12.322 1.00 82.87 144 GLY B O 1
ATOM 2075 N N . TRP B 1 92 ? 36.798 4.285 14.384 1.00 82.36 145 TRP B N 1
ATOM 2076 C CA . TRP B 1 92 ? 35.503 3.778 13.922 1.00 80.40 145 TRP B CA 1
ATOM 2077 C C . TRP B 1 92 ? 34.811 4.770 12.986 1.00 81.00 145 TRP B C 1
ATOM 2078 O O . TRP B 1 92 ? 34.243 4.366 11.968 1.00 82.60 145 TRP B O 1
ATOM 2089 N N . VAL B 1 93 ? 34.870 6.063 13.321 1.00 80.86 146 VAL B N 1
ATOM 2090 C CA . VAL B 1 93 ? 34.285 7.101 12.466 1.00 78.05 146 VAL B CA 1
ATOM 2091 C C . VAL B 1 93 ? 34.990 7.124 11.115 1.00 76.98 146 VAL B C 1
ATOM 2092 O O . VAL B 1 93 ? 34.332 7.199 10.083 1.00 78.09 146 VAL B O 1
ATOM 2096 N N . ALA B 1 94 ? 36.319 7.039 11.122 1.00 74.22 147 ALA B N 1
ATOM 2097 C CA . ALA B 1 94 ? 37.078 6.972 9.875 1.00 71.53 147 ALA B CA 1
ATOM 2098 C C . ALA B 1 94 ? 36.660 5.748 9.067 1.00 69.99 147 ALA B C 1
ATOM 2099 O O . ALA B 1 94 ? 36.389 5.850 7.875 1.00 68.20 147 ALA B O 1
ATOM 2101 N N . HIS B 1 95 ? 36.586 4.600 9.736 1.00 73.57 148 HIS B N 1
ATOM 2102 C CA . HIS B 1 95 ? 36.219 3.332 9.101 1.00 74.04 148 HIS B CA 1
ATOM 2103 C C . HIS B 1 95 ? 34.808 3.377 8.518 1.00 77.32 148 HIS B C 1
ATOM 2104 O O . HIS B 1 95 ? 34.618 3.184 7.315 1.00 78.11 148 HIS B O 1
ATOM 2111 N N . THR B 1 96 ? 33.825 3.653 9.371 1.00 80.13 149 THR B N 1
ATOM 2112 C CA . THR B 1 96 ? 32.419 3.682 8.945 1.00 78.86 149 THR B CA 1
ATOM 2113 C C . THR B 1 96 ? 32.087 4.879 8.051 1.00 79.62 149 THR B C 1
ATOM 2114 O O . THR B 1 96 ? 31.114 4.835 7.303 1.00 80.39 149 THR B O 1
ATOM 2118 N N . LYS B 1 97 ? 32.886 5.943 8.144 1.00 81.23 150 LYS B N 1
ATOM 2119 C CA . LYS B 1 97 ? 32.620 7.202 7.433 1.00 83.50 150 LYS B CA 1
ATOM 2120 C C . LYS B 1 97 ? 31.275 7.809 7.858 1.00 84.71 150 LYS B C 1
ATOM 2121 O O . LYS B 1 97 ? 30.613 8.490 7.081 1.00 88.72 150 LYS B O 1
ATOM 2127 N N . LYS B 1 98 ? 30.905 7.577 9.115 1.00 87.41 151 LYS B N 1
ATOM 2128 C CA . LYS B 1 98 ? 29.605 7.966 9.646 1.00 87.77 151 LYS B CA 1
ATOM 2129 C C . LYS B 1 98 ? 29.796 8.968 10.774 1.00 87.32 151 LYS B C 1
ATOM 2130 O O . LYS B 1 98 ? 30.839 8.994 11.432 1.00 87.72 151 LYS B O 1
ATOM 2136 N N . PHE B 1 99 ? 28.782 9.798 10.989 1.00 87.04 152 PHE B N 1
ATOM 2137 C CA . PHE B 1 99 ? 28.801 10.794 12.066 1.00 85.83 152 PHE B CA 1
ATOM 2138 C C . PHE B 1 99 ? 28.322 10.154 13.372 1.00 84.75 152 PHE B C 1
ATOM 2139 O O . PHE B 1 99 ? 27.544 9.198 13.358 1.00 85.91 152 PHE B O 1
ATOM 2147 N N . PHE B 1 100 ? 28.790 10.686 14.495 1.00 84.35 153 PHE B N 1
ATOM 2148 C CA . PHE B 1 100 ? 28.428 10.145 15.795 1.00 84.21 153 PHE B CA 1
ATOM 2149 C C . PHE B 1 100 ? 28.344 11.228 16.855 1.00 82.57 153 PHE B C 1
ATOM 2150 O O . PHE B 1 100 ? 29.291 11.984 17.053 1.00 84.21 153 PHE B O 1
ATOM 2158 N N . ASN B 1 101 ? 27.188 11.302 17.510 1.00 81.27 154 ASN B N 1
ATOM 2159 C CA . ASN B 1 101 ? 27.039 12.006 18.777 1.00 79.91 154 ASN B CA 1
ATOM 2160 C C . ASN B 1 101 ? 27.002 10.946 19.878 1.00 78.15 154 ASN B C 1
ATOM 2161 O O . ASN B 1 101 ? 26.050 10.161 19.961 1.00 72.24 154 ASN B O 1
ATOM 2166 N N . ILE B 1 102 ? 28.046 10.925 20.704 1.00 75.44 155 ILE B N 1
ATOM 2167 C CA . ILE B 1 102 ? 28.198 9.922 21.758 1.00 76.83 155 ILE B CA 1
ATOM 2168 C C . ILE B 1 102 ? 27.991 10.592 23.108 1.00 79.57 155 ILE B C 1
ATOM 2169 O O . ILE B 1 102 ? 28.814 11.422 23.517 1.00 85.70 155 ILE B O 1
ATOM 2174 N N . PRO B 1 103 ? 26.882 10.258 23.794 1.00 78.97 156 PRO B N 1
ATOM 2175 C CA . PRO B 1 103 ? 26.504 10.981 25.009 1.00 80.57 156 PRO B CA 1
ATOM 2176 C C . PRO B 1 103 ? 27.244 10.528 26.256 1.00 82.23 156 PRO B C 1
ATOM 2177 O O . PRO B 1 103 ? 27.192 11.213 27.281 1.00 87.28 156 PRO B O 1
ATOM 2181 N N . ASP B 1 104 ? 27.919 9.387 26.165 1.00 82.74 157 ASP B N 1
ATOM 2182 C CA . ASP B 1 104 ? 28.578 8.771 27.308 1.00 82.55 157 ASP B CA 1
ATOM 2183 C C . ASP B 1 104 ? 29.512 7.676 26.794 1.00 84.11 157 ASP B C 1
ATOM 2184 O O . ASP B 1 104 ? 29.088 6.538 26.545 1.00 86.68 157 ASP B O 1
ATOM 2189 N N . VAL B 1 105 ? 30.776 8.038 26.601 1.00 81.93 158 VAL B N 1
ATOM 2190 C CA . VAL B 1 105 ? 31.798 7.073 26.219 1.00 82.61 158 VAL B CA 1
ATOM 2191 C C . VAL B 1 105 ? 31.928 6.010 27.290 1.00 85.92 158 VAL B C 1
ATOM 2192 O O . VAL B 1 105 ? 31.515 6.219 28.433 1.00 90.33 158 VAL B O 1
ATOM 2196 N N . LYS B 1 106 ? 32.518 4.879 26.916 1.00 88.36 159 LYS B N 1
ATOM 2197 C CA . LYS B 1 106 ? 32.642 3.703 27.791 1.00 89.05 159 LYS B CA 1
ATOM 2198 C C . LYS B 1 106 ? 31.357 2.871 27.824 1.00 90.96 159 LYS B C 1
ATOM 2199 O O . LYS B 1 106 ? 31.408 1.666 28.080 1.00 99.50 159 LYS B O 1
ATOM 2205 N N . LYS B 1 107 ? 30.211 3.507 27.584 1.00 90.23 160 LYS B N 1
ATOM 2206 C CA . LYS B 1 107 ? 29.031 2.787 27.103 1.00 88.29 160 LYS B CA 1
ATOM 2207 C C . LYS B 1 107 ? 29.159 2.562 25.591 1.00 88.40 160 LYS B C 1
ATOM 2208 O O . LYS B 1 107 ? 28.364 1.826 25.005 1.00 91.97 160 LYS B O 1
ATOM 2214 N N . ASN B 1 108 ? 30.162 3.201 24.978 1.00 85.15 161 ASN B N 1
ATOM 2215 C CA . ASN B 1 108 ? 30.521 2.990 23.581 1.00 83.05 161 ASN B CA 1
ATOM 2216 C C . ASN B 1 108 ? 31.718 2.042 23.481 1.00 82.22 161 ASN B C 1
ATOM 2217 O O . ASN B 1 108 ? 32.797 2.339 23.986 1.00 79.73 161 ASN B O 1
ATOM 2222 N N . ASN B 1 109 ? 31.510 0.893 22.836 1.00 85.26 162 ASN B N 1
ATOM 2223 C CA . ASN B 1 109 ? 32.511 -0.182 22.760 1.00 82.02 162 ASN B CA 1
ATOM 2224 C C . ASN B 1 109 ? 33.776 0.141 21.975 1.00 81.83 162 ASN B C 1
ATOM 2225 O O . ASN B 1 109 ? 34.793 -0.527 22.141 1.00 82.33 162 ASN B O 1
ATOM 2230 N N . HIS B 1 110 ? 33.712 1.140 21.105 1.00 82.86 163 HIS B N 1
ATOM 2231 C CA . HIS B 1 110 ? 34.845 1.475 20.252 1.00 79.30 163 HIS B CA 1
ATOM 2232 C C . HIS B 1 110 ? 35.804 2.374 20.998 1.00 78.66 163 HIS B C 1
ATOM 2233 O O . HIS B 1 110 ? 36.997 2.400 20.695 1.00 78.17 163 HIS B O 1
ATOM 2240 N N . PHE B 1 111 ? 35.264 3.097 21.980 1.00 79.33 164 PHE B N 1
ATOM 2241 C CA . PHE B 1 111 ? 36.028 3.996 22.847 1.00 74.03 164 PHE B CA 1
ATOM 2242 C C . PHE B 1 111 ? 37.366 3.385 23.284 1.00 74.71 164 PHE B C 1
ATOM 2243 O O . PHE B 1 111 ? 37.405 2.296 23.870 1.00 72.49 164 PHE B O 1
ATOM 2251 N N . SER B 1 112 ? 38.450 4.080 22.944 1.00 74.44 165 SER B N 1
ATOM 2252 C CA . SER B 1 112 ? 39.778 3.810 23.486 1.00 73.70 165 SER B CA 1
ATOM 2253 C C . SER B 1 112 ? 40.054 4.850 24.555 1.00 73.43 165 SER B C 1
ATOM 2254 O O . SER B 1 112 ? 39.614 5.997 24.437 1.00 67.74 165 SER B O 1
ATOM 2257 N N . ASP B 1 113 ? 40.781 4.445 25.591 1.00 73.40 166 ASP B N 1
ATOM 2258 C CA . ASP B 1 113 ? 41.120 5.338 26.695 1.00 75.79 166 ASP B CA 1
ATOM 2259 C C . ASP B 1 113 ? 42.629 5.458 26.859 1.00 75.10 166 ASP B C 1
ATOM 2260 O O . ASP B 1 113 ? 43.123 5.729 27.956 1.00 75.86 166 ASP B O 1
ATOM 2265 N N . TYR B 1 114 ? 43.356 5.269 25.762 1.00 73.10 167 TYR B N 1
ATOM 2266 C CA . TYR B 1 114 ? 44.807 5.371 25.792 1.00 74.52 167 TYR B CA 1
ATOM 2267 C C . TYR B 1 114 ? 45.243 6.787 26.128 1.00 71.60 167 TYR B C 1
ATOM 2268 O O . TYR B 1 114 ? 46.189 6.985 26.884 1.00 73.58 167 TYR B O 1
ATOM 2277 N N . LEU B 1 115 ? 44.538 7.764 25.572 1.00 71.47 168 LEU B N 1
ATOM 2278 C CA . LEU B 1 115 ? 44.973 9.157 25.635 1.00 77.09 168 LEU B CA 1
ATOM 2279 C C . LEU B 1 115 ? 44.485 9.854 26.914 1.00 79.45 168 LEU B C 1
ATOM 2280 O O . LEU B 1 115 ? 45.109 10.810 27.388 1.00 74.27 168 LEU B O 1
ATOM 2285 N N . ASP B 1 116 ? 43.364 9.379 27.458 1.00 81.17 169 ASP B N 1
ATOM 2286 C CA . ASP B 1 116 ? 42.877 9.850 28.754 1.00 77.58 169 ASP B CA 1
ATOM 2287 C C . ASP B 1 116 ? 43.856 9.446 29.838 1.00 76.21 169 ASP B C 1
ATOM 2288 O O . ASP B 1 116 ? 44.075 10.185 30.800 1.00 73.11 169 ASP B O 1
ATOM 2293 N N . LYS B 1 117 ? 44.437 8.262 29.678 1.00 74.95 170 LYS B N 1
ATOM 2294 C CA . LYS B 1 117 ? 45.394 7.754 30.639 1.00 76.72 170 LYS B CA 1
ATOM 2295 C C . LYS B 1 117 ? 46.717 8.494 30.509 1.00 73.35 170 LYS B C 1
ATOM 2296 O O . LYS B 1 117 ? 47.333 8.849 31.507 1.00 69.05 170 LYS B O 1
ATOM 2302 N N . LYS B 1 118 ? 47.140 8.730 29.272 1.00 74.55 171 LYS B N 1
ATOM 2303 C CA . LYS B 1 118 ? 48.449 9.315 28.999 1.00 75.84 171 LYS B CA 1
ATOM 2304 C C . LYS B 1 118 ? 48.499 10.808 29.317 1.00 73.53 171 LYS B C 1
ATOM 2305 O O . LYS B 1 118 ? 49.477 11.284 29.888 1.00 73.48 171 LYS B O 1
ATOM 2311 N N . THR B 1 119 ? 47.455 11.544 28.944 1.00 71.70 172 THR B N 1
ATOM 2312 C CA . THR B 1 119 ? 47.446 12.996 29.115 1.00 74.09 172 THR B CA 1
ATOM 2313 C C . THR B 1 119 ? 46.927 13.443 30.480 1.00 76.90 172 THR B C 1
ATOM 2314 O O . THR B 1 119 ? 47.359 14.477 30.999 1.00 77.82 172 THR B O 1
ATOM 2318 N N . GLY B 1 120 ? 45.995 12.672 31.043 1.00 77.23 173 GLY B N 1
ATOM 2319 C CA . GLY B 1 120 ? 45.310 13.033 32.288 1.00 73.37 173 GLY B CA 1
ATOM 2320 C C . GLY B 1 120 ? 43.869 13.494 32.104 1.00 70.05 173 GLY B C 1
ATOM 2321 O O . GLY B 1 120 ? 43.153 13.705 33.083 1.00 68.82 173 GLY B O 1
ATOM 2322 N N . TYR B 1 121 ? 43.433 13.646 30.858 1.00 66.52 174 TYR B N 1
ATOM 2323 C CA . TYR B 1 121 ? 42.091 14.161 30.573 1.00 72.96 174 TYR B CA 1
ATOM 2324 C C . TYR B 1 121 ? 41.067 13.058 30.810 1.00 70.88 174 TYR B C 1
ATOM 2325 O O . TYR B 1 121 ? 41.423 11.889 30.819 1.00 76.84 174 TYR B O 1
ATOM 2334 N N . THR B 1 122 ? 39.808 13.432 31.030 1.00 74.07 175 THR B N 1
ATOM 2335 C CA . THR B 1 122 ? 38.699 12.467 31.027 1.00 76.57 175 THR B CA 1
ATOM 2336 C C . THR B 1 122 ? 37.669 12.817 29.953 1.00 77.37 175 THR B C 1
ATOM 2337 O O . THR B 1 122 ? 37.030 13.878 29.982 1.00 78.13 175 THR B O 1
ATOM 2341 N N . THR B 1 123 ? 37.532 11.916 28.992 1.00 76.22 176 THR B N 1
ATOM 2342 C CA . THR B 1 123 ? 36.566 12.069 27.929 1.00 78.82 176 THR B CA 1
ATOM 2343 C C . THR B 1 123 ? 35.252 11.466 28.392 1.00 80.36 176 THR B C 1
ATOM 2344 O O . THR B 1 123 ? 35.229 10.333 28.848 1.00 85.21 176 THR B O 1
ATOM 2348 N N . VAL B 1 124 ? 34.168 12.225 28.298 1.00 82.89 177 VAL B N 1
ATOM 2349 C CA . VAL B 1 124 ? 32.840 11.721 28.658 1.00 82.81 177 VAL B CA 1
ATOM 2350 C C . VAL B 1 124 ? 31.896 11.808 27.453 1.00 86.13 177 VAL B C 1
ATOM 2351 O O . VAL B 1 124 ? 31.277 10.814 27.060 1.00 81.19 177 VAL B O 1
ATOM 2355 N N . ASN B 1 125 ? 31.801 13.013 26.883 1.00 84.84 178 ASN B N 1
ATOM 2356 C CA . ASN B 1 125 ? 30.969 13.298 25.725 1.00 83.01 178 ASN B CA 1
ATOM 2357 C C . ASN B 1 125 ? 31.842 13.495 24.515 1.00 84.30 178 ASN B C 1
ATOM 2358 O O . ASN B 1 125 ? 33.016 13.824 24.638 1.00 86.80 178 ASN B O 1
ATOM 2363 N N . MET B 1 126 ? 31.256 13.334 23.339 1.00 87.18 179 MET B N 1
ATOM 2364 C CA . MET B 1 126 ? 32.007 13.447 22.108 1.00 85.62 179 MET B CA 1
ATOM 2365 C C . MET B 1 126 ? 31.062 13.436 20.916 1.00 84.98 179 MET B C 1
ATOM 2366 O O . MET B 1 126 ? 30.194 12.569 20.799 1.00 81.45 179 MET B O 1
ATOM 2371 N N . MET B 1 127 ? 31.216 14.429 20.049 1.00 86.43 180 MET B N 1
ATOM 2372 C CA . MET B 1 127 ? 30.671 14.350 18.700 1.00 86.16 180 MET B CA 1
ATOM 2373 C C . MET B 1 127 ? 31.854 14.160 17.782 1.00 82.11 180 MET B C 1
ATOM 2374 O O . MET B 1 127 ? 32.880 14.812 17.956 1.00 76.26 180 MET B O 1
ATOM 2379 N N . ALA B 1 128 ? 31.728 13.237 16.838 1.00 80.74 181 ALA B N 1
ATOM 2380 C CA . ALA B 1 128 ? 32.806 12.949 15.899 1.00 82.59 181 ALA B CA 1
ATOM 2381 C C . ALA B 1 128 ? 32.255 12.850 14.476 1.00 82.83 181 ALA B C 1
ATOM 2382 O O . ALA B 1 128 ? 31.130 12.387 14.261 1.00 82.04 181 ALA B O 1
ATOM 2384 N N . ILE B 1 129 ? 33.051 13.299 13.511 1.00 80.44 182 ILE B N 1
ATOM 2385 C CA . ILE B 1 129 ? 32.627 13.316 12.120 1.00 79.20 182 ILE B CA 1
ATOM 2386 C C . ILE B 1 129 ? 33.846 13.222 11.195 1.00 79.83 182 ILE B C 1
ATOM 2387 O O . ILE B 1 129 ? 34.867 13.853 11.461 1.00 75.45 182 ILE B O 1
ATOM 2392 N N . PRO B 1 130 ? 33.753 12.411 10.119 1.00 81.81 183 PRO B N 1
ATOM 2393 C CA . PRO B 1 130 ? 34.885 12.263 9.219 1.00 81.38 183 PRO B CA 1
ATOM 2394 C C . PRO B 1 130 ? 34.816 13.232 8.048 1.00 83.96 183 PRO B C 1
ATOM 2395 O O . PRO B 1 130 ? 33.756 13.394 7.443 1.00 88.00 183 PRO B O 1
ATOM 2399 N N . ILE B 1 131 ? 35.937 13.887 7.758 1.00 84.29 184 ILE B N 1
ATOM 2400 C CA . ILE B 1 131 ? 36.104 14.653 6.528 1.00 82.52 184 ILE B CA 1
ATOM 2401 C C . ILE B 1 131 ? 36.486 13.670 5.424 1.00 83.72 184 ILE B C 1
ATOM 2402 O O . ILE B 1 131 ? 37.485 12.958 5.538 1.00 84.75 184 ILE B O 1
ATOM 2407 N N . THR B 1 132 ? 35.692 13.621 4.364 1.00 82.62 185 THR B N 1
ATOM 2408 C CA . THR B 1 132 ? 35.898 12.637 3.315 1.00 84.12 185 THR B CA 1
ATOM 2409 C C . THR B 1 132 ? 35.976 13.280 1.939 1.00 86.36 185 THR B C 1
ATOM 2410 O O . THR B 1 132 ? 35.034 13.937 1.505 1.00 89.67 185 THR B O 1
ATOM 2414 N N . GLN B 1 133 ? 37.105 13.094 1.257 1.00 87.89 186 GLN B N 1
ATOM 2415 C CA . GLN B 1 133 ? 37.237 13.506 -0.142 1.00 86.61 186 GLN B CA 1
ATOM 2416 C C . GLN B 1 133 ? 36.892 12.314 -1.020 1.00 84.86 186 GLN B C 1
ATOM 2417 O O . GLN B 1 133 ? 37.755 11.484 -1.327 1.00 81.78 186 GLN B O 1
ATOM 2423 N N . GLY B 1 134 ? 35.620 12.230 -1.402 1.00 83.72 187 GLY B N 1
ATOM 2424 C CA . GLY B 1 134 ? 35.116 11.122 -2.205 1.00 83.50 187 GLY B CA 1
ATOM 2425 C C . GLY B 1 134 ? 35.494 9.776 -1.612 1.00 82.18 187 GLY B C 1
ATOM 2426 O O . GLY B 1 134 ? 34.978 9.385 -0.562 1.00 80.75 187 GLY B O 1
ATOM 2427 N N . LYS B 1 135 ? 36.421 9.090 -2.281 1.00 81.63 188 LYS B N 1
ATOM 2428 C CA . LYS B 1 135 ? 36.878 7.758 -1.877 1.00 80.56 188 LYS B CA 1
ATOM 2429 C C . LYS B 1 135 ? 37.271 7.729 -0.396 1.00 80.77 188 LYS B C 1
ATOM 2430 O O . LYS B 1 135 ? 36.642 7.054 0.421 1.00 80.53 188 LYS B O 1
ATOM 2436 N N . GLU B 1 136 ? 38.288 8.509 -0.057 1.00 78.73 189 GLU B N 1
ATOM 2437 C CA . GLU B 1 136 ? 39.005 8.344 1.200 1.00 79.54 189 GLU B CA 1
ATOM 2438 C C . GLU B 1 136 ? 38.585 9.337 2.285 1.00 77.97 189 GLU B C 1
ATOM 2439 O O . GLU B 1 136 ? 37.927 10.341 2.011 1.00 73.83 189 GLU B O 1
ATOM 2445 N N . VAL B 1 137 ? 38.967 9.023 3.521 1.00 75.11 190 VAL B N 1
ATOM 2446 C CA . VAL B 1 137 ? 38.826 9.939 4.640 1.00 75.42 190 VAL B CA 1
ATOM 2447 C C . VAL B 1 137 ? 40.155 10.673 4.824 1.00 75.76 190 VAL B C 1
ATOM 2448 O O . VAL B 1 137 ? 41.214 10.045 4.884 1.00 74.91 190 VAL B O 1
ATOM 2452 N N . LEU B 1 138 ? 40.092 12.000 4.893 1.00 75.35 191 LEU B N 1
ATOM 2453 C CA . LEU B 1 138 ? 41.287 12.833 5.041 1.00 73.11 191 LEU B CA 1
ATOM 2454 C C . LEU B 1 138 ? 41.588 13.119 6.500 1.00 71.22 191 LEU B C 1
ATOM 2455 O O . LEU B 1 138 ? 42.748 13.260 6.879 1.00 75.16 191 LEU B O 1
ATOM 2460 N N . ALA B 1 139 ? 40.538 13.229 7.307 1.00 67.82 192 ALA B N 1
ATOM 2461 C CA . ALA B 1 139 ? 40.685 13.541 8.724 1.00 68.03 192 ALA B CA 1
ATOM 2462 C C . ALA B 1 139 ? 39.400 13.252 9.499 1.00 67.31 192 ALA B C 1
ATOM 2463 O O . ALA B 1 139 ? 38.327 13.088 8.914 1.00 67.61 192 ALA B O 1
ATOM 2465 N N . VAL B 1 140 ? 39.532 13.168 10.817 1.00 65.23 193 VAL B N 1
ATOM 2466 C CA . VAL B 1 140 ? 38.397 13.056 11.717 1.00 68.65 193 VAL B CA 1
ATOM 2467 C C . VAL B 1 140 ? 38.481 14.257 12.659 1.00 74.21 193 VAL B C 1
ATOM 2468 O O . VAL B 1 140 ? 39.516 14.477 13.291 1.00 76.13 193 VAL B O 1
ATOM 2472 N N . VAL B 1 141 ? 37.418 15.057 12.712 1.00 73.02 194 VAL B N 1
ATOM 2473 C CA . VAL B 1 141 ? 37.328 16.151 13.659 1.00 74.76 194 VAL B CA 1
ATOM 2474 C C . VAL B 1 141 ? 36.404 15.699 14.775 1.00 78.64 194 VAL B C 1
ATOM 2475 O O . VAL B 1 141 ? 35.519 14.858 14.557 1.00 78.40 194 VAL B O 1
ATOM 2479 N N . MET B 1 142 ? 36.617 16.236 15.975 1.00 82.54 195 MET B N 1
ATOM 2480 C CA . MET B 1 142 ? 35.695 15.976 17.079 1.00 84.00 195 MET B CA 1
ATOM 2481 C C . MET B 1 142 ? 35.655 17.048 18.180 1.00 86.28 195 MET B C 1
ATOM 2482 O O . MET B 1 142 ? 36.634 17.753 18.434 1.00 88.11 195 MET B O 1
ATOM 2487 N N . ALA B 1 143 ? 34.470 17.172 18.782 1.00 86.15 196 ALA B N 1
ATOM 2488 C CA . ALA B 1 143 ? 34.210 18.024 19.937 1.00 82.11 196 ALA B CA 1
ATOM 2489 C C . ALA B 1 143 ? 34.042 17.127 21.168 1.00 78.78 196 ALA B C 1
ATOM 2490 O O . ALA B 1 143 ? 33.346 16.121 21.099 1.00 83.01 196 ALA B O 1
ATOM 2492 N N . LEU B 1 144 ? 34.683 17.486 22.279 1.00 80.93 197 LEU B N 1
ATOM 2493 C CA . LEU B 1 144 ? 34.607 16.708 23.526 1.00 81.73 197 LEU B CA 1
ATOM 2494 C C . LEU B 1 144 ? 33.998 17.476 24.707 1.00 80.27 197 LEU B C 1
ATOM 2495 O O . LEU B 1 144 ? 34.238 18.673 24.886 1.00 73.50 197 LEU B O 1
ATOM 2500 N N . ASN B 1 145 ? 33.233 16.760 25.525 1.00 81.04 198 ASN B N 1
ATOM 2501 C CA . ASN B 1 145 ? 32.801 17.261 26.832 1.00 83.30 198 ASN B CA 1
ATOM 2502 C C . ASN B 1 145 ? 32.076 18.604 26.783 1.00 79.28 198 ASN B C 1
ATOM 2503 O O . ASN B 1 145 ? 32.686 19.653 26.962 1.00 79.74 198 ASN B O 1
ATOM 2508 N N . LYS B 1 146 ? 30.770 18.540 26.540 1.00 78.91 199 LYS B N 1
ATOM 2509 C CA . LYS B 1 146 ? 29.886 19.697 26.569 1.00 78.46 199 LYS B CA 1
ATOM 2510 C C . LYS B 1 146 ? 29.936 20.308 27.947 1.00 80.07 199 LYS B C 1
ATOM 2511 O O . LYS B 1 146 ? 29.974 19.587 28.940 1.00 86.74 199 LYS B O 1
ATOM 2517 N N . LEU B 1 147 ? 29.928 21.638 27.991 1.00 80.45 200 LEU B N 1
ATOM 2518 C CA . LEU B 1 147 ? 29.975 22.397 29.230 1.00 77.94 200 LEU B CA 1
ATOM 2519 C C . LEU B 1 147 ? 28.565 22.829 29.619 1.00 79.56 200 LEU B C 1
ATOM 2520 O O . LEU B 1 147 ? 27.742 23.132 28.749 1.00 80.76 200 LEU B O 1
ATOM 2525 N N . ASN B 1 148 ? 28.293 22.858 30.923 1.00 79.62 201 ASN B N 1
ATOM 2526 C CA . ASN B 1 148 ? 26.971 23.228 31.452 1.00 82.00 201 ASN B CA 1
ATOM 2527 C C . ASN B 1 148 ? 25.823 22.278 31.024 1.00 83.58 201 ASN B C 1
ATOM 2528 O O . ASN B 1 148 ? 24.654 22.656 31.076 1.00 84.61 201 ASN B O 1
ATOM 2533 N N . ALA B 1 149 ? 26.161 21.050 30.626 1.00 78.57 202 ALA B N 1
ATOM 2534 C CA . ALA B 1 149 ? 25.180 20.090 30.137 1.00 77.19 202 ALA B CA 1
ATOM 2535 C C . ALA B 1 149 ? 25.734 18.663 30.112 1.00 77.78 202 ALA B C 1
ATOM 2536 O O . ALA B 1 149 ? 26.951 18.444 30.156 1.00 76.50 202 ALA B O 1
ATOM 2538 N N . SER B 1 150 ? 24.818 17.704 30.018 1.00 79.82 203 SER B N 1
ATOM 2539 C CA . SER B 1 150 ? 25.132 16.284 30.168 1.00 80.97 203 SER B CA 1
ATOM 2540 C C . SER B 1 150 ? 25.508 15.601 28.859 1.00 81.47 203 SER B C 1
ATOM 2541 O O . SER B 1 150 ? 26.212 14.596 28.879 1.00 89.10 203 SER B O 1
ATOM 2544 N N . GLU B 1 151 ? 25.011 16.114 27.735 1.00 78.56 204 GLU B N 1
ATOM 2545 C CA . GLU B 1 151 ? 25.436 15.639 26.417 1.00 78.89 204 GLU B CA 1
ATOM 2546 C C . GLU B 1 151 ? 25.386 16.761 25.389 1.00 74.44 204 GLU B C 1
ATOM 2547 O O . GLU B 1 151 ? 24.862 17.843 25.671 1.00 74.20 204 GLU B O 1
ATOM 2553 N N . PHE B 1 152 ? 25.938 16.513 24.203 1.00 70.58 205 PHE B N 1
ATOM 2554 C CA . PHE B 1 152 ? 25.721 17.412 23.063 1.00 71.44 205 PHE B CA 1
ATOM 2555 C C . PHE B 1 152 ? 24.320 17.187 22.485 1.00 71.40 205 PHE B C 1
ATOM 2556 O O . PHE B 1 152 ? 23.911 16.056 22.245 1.00 72.64 205 PHE B O 1
ATOM 2564 N N . SER B 1 153 ? 23.592 18.276 22.277 1.00 71.33 206 SER B N 1
ATOM 2565 C CA . SER B 1 153 ? 22.186 18.237 21.882 1.00 70.02 206 SER B CA 1
ATOM 2566 C C . SER B 1 153 ? 22.033 18.019 20.385 1.00 71.55 206 SER B C 1
ATOM 2567 O O . SER B 1 153 ? 23.025 17.984 19.657 1.00 74.01 206 SER B O 1
ATOM 2570 N N . LYS B 1 154 ? 20.788 17.888 19.928 1.00 68.43 207 LYS B N 1
ATOM 2571 C CA . LYS B 1 154 ? 20.518 17.840 18.497 1.00 73.26 207 LYS B CA 1
ATOM 2572 C C . LYS B 1 154 ? 20.945 19.142 17.844 1.00 77.12 207 LYS B C 1
ATOM 2573 O O . LYS B 1 154 ? 21.544 19.121 16.768 1.00 80.31 207 LYS B O 1
ATOM 2579 N N . GLU B 1 155 ? 20.662 20.268 18.502 1.00 76.27 208 GLU B N 1
ATOM 2580 C CA . GLU B 1 155 ? 21.051 21.563 17.971 1.00 73.94 208 GLU B CA 1
ATOM 2581 C C . GLU B 1 155 ? 22.571 21.658 17.842 1.00 77.62 208 GLU B C 1
ATOM 2582 O O . GLU B 1 155 ? 23.070 22.209 16.862 1.00 85.32 208 GLU B O 1
ATOM 2588 N N . ASP B 1 156 ? 23.310 21.108 18.805 1.00 78.34 209 ASP B N 1
ATOM 2589 C CA . ASP B 1 156 ? 24.773 21.128 18.726 1.00 77.84 209 ASP B CA 1
ATOM 2590 C C . ASP B 1 156 ? 25.263 20.320 17.525 1.00 79.40 209 ASP B C 1
ATOM 2591 O O . ASP B 1 156 ? 26.352 20.566 17.025 1.00 82.86 209 ASP B O 1
ATOM 2596 N N . GLU B 1 157 ? 24.473 19.348 17.072 1.00 80.15 210 GLU B N 1
ATOM 2597 C CA . GLU B 1 157 ? 24.859 18.549 15.909 1.00 80.37 210 GLU B CA 1
ATOM 2598 C C . GLU B 1 157 ? 24.819 19.390 14.646 1.00 81.08 210 GLU B C 1
ATOM 2599 O O . GLU B 1 157 ? 25.776 19.415 13.878 1.00 81.38 210 GLU B O 1
ATOM 2605 N N . GLU B 1 158 ? 23.722 20.109 14.457 1.00 82.49 211 GLU B N 1
ATOM 2606 C CA . GLU B 1 158 ? 23.536 20.926 13.266 1.00 85.94 211 GLU B CA 1
ATOM 2607 C C . GLU B 1 158 ? 24.597 22.011 13.139 1.00 87.72 211 GLU B C 1
ATOM 2608 O O . GLU B 1 158 ? 24.994 22.364 12.035 1.00 96.65 211 GLU B O 1
ATOM 2614 N N . VAL B 1 159 ? 25.058 22.534 14.269 1.00 86.49 212 VAL B N 1
ATOM 2615 C CA . VAL B 1 159 ? 26.082 23.572 14.280 1.00 80.60 212 VAL B CA 1
ATOM 2616 C C . VAL B 1 159 ? 27.440 22.977 13.930 1.00 80.00 212 VAL B C 1
ATOM 2617 O O . VAL B 1 159 ? 28.161 23.509 13.095 1.00 80.38 212 VAL B O 1
ATOM 2621 N N . PHE B 1 160 ? 27.773 21.868 14.582 1.00 79.47 213 PHE B N 1
ATOM 2622 C CA . PHE B 1 160 ? 28.970 21.079 14.273 1.00 79.21 213 PHE B CA 1
ATOM 2623 C C . PHE B 1 160 ? 29.024 20.701 12.788 1.00 79.01 213 PHE B C 1
ATOM 2624 O O . PHE B 1 160 ? 30.036 20.925 12.117 1.00 73.86 213 PHE B O 1
ATOM 2632 N N . LYS B 1 161 ? 27.928 20.139 12.279 1.00 80.28 214 LYS B N 1
ATOM 2633 C CA . LYS B 1 161 ? 27.819 19.791 10.854 1.00 82.28 214 LYS B CA 1
ATOM 2634 C C . LYS B 1 161 ? 28.065 21.012 9.965 1.00 84.76 214 LYS B C 1
ATOM 2635 O O . LYS B 1 161 ? 28.806 20.934 8.984 1.00 87.54 214 LYS B O 1
ATOM 2641 N N . LYS B 1 162 ? 27.455 22.137 10.336 1.00 84.56 215 LYS B N 1
ATOM 2642 C CA . LYS B 1 162 ? 27.568 23.393 9.591 1.00 81.59 215 LYS B CA 1
ATOM 2643 C C . LYS B 1 162 ? 29.030 23.824 9.426 1.00 82.13 215 LYS B C 1
ATOM 2644 O O . LYS B 1 162 ? 29.468 24.112 8.316 1.00 81.35 215 LYS B O 1
ATOM 2650 N N . TYR B 1 163 ? 29.783 23.867 10.525 1.00 82.94 216 TYR B N 1
ATOM 2651 C CA . TYR B 1 163 ? 31.205 24.247 10.457 1.00 81.49 216 TYR B CA 1
ATOM 2652 C C . TYR B 1 163 ? 32.041 23.214 9.713 1.00 81.26 216 TYR B C 1
ATOM 2653 O O . TYR B 1 163 ? 32.968 23.573 8.987 1.00 78.59 216 TYR B O 1
ATOM 2662 N N . LEU B 1 164 ? 31.709 21.937 9.883 1.00 82.70 217 LEU B N 1
ATOM 2663 C CA . LEU B 1 164 ? 32.472 20.882 9.222 1.00 81.38 217 LEU B CA 1
ATOM 2664 C C . LEU B 1 164 ? 32.312 20.862 7.713 1.00 75.56 217 LEU B C 1
ATOM 2665 O O . LEU B 1 164 ? 33.227 20.452 7.016 1.00 76.64 217 LEU B O 1
ATOM 2670 N N . ASN B 1 165 ? 31.164 21.297 7.215 1.00 70.28 218 ASN B N 1
ATOM 2671 C CA . ASN B 1 165 ? 31.020 21.529 5.788 1.00 73.78 218 ASN B CA 1
ATOM 2672 C C . ASN B 1 165 ? 32.132 22.451 5.271 1.00 72.78 218 ASN B C 1
ATOM 2673 O O . ASN B 1 165 ? 32.678 22.225 4.185 1.00 72.34 218 ASN B O 1
ATOM 2678 N N . PHE B 1 166 ? 32.463 23.473 6.062 1.00 70.53 219 PHE B N 1
ATOM 2679 C CA . PHE B 1 166 ? 33.466 24.469 5.684 1.00 70.96 219 PHE B CA 1
ATOM 2680 C C . PHE B 1 166 ? 34.872 23.923 5.895 1.00 70.01 219 PHE B C 1
ATOM 2681 O O . PHE B 1 166 ? 35.754 24.132 5.070 1.00 72.60 219 PHE B O 1
ATOM 2689 N N . ILE B 1 167 ? 35.077 23.220 6.999 1.00 73.32 220 ILE B N 1
ATOM 2690 C CA . ILE B 1 167 ? 36.376 22.617 7.281 1.00 75.14 220 ILE B CA 1
ATOM 2691 C C . ILE B 1 167 ? 36.678 21.567 6.228 1.00 75.91 220 ILE B C 1
ATOM 2692 O O . ILE B 1 167 ? 37.803 21.450 5.755 1.00 79.74 220 ILE B O 1
ATOM 2697 N N . SER B 1 168 ? 35.652 20.813 5.859 1.00 76.60 221 SER B N 1
ATOM 2698 C CA . SER B 1 168 ? 35.771 19.784 4.840 1.00 76.66 221 SER B CA 1
ATOM 2699 C C . SER B 1 168 ? 36.306 20.329 3.513 1.00 74.47 221 SER B C 1
ATOM 2700 O O . SER B 1 168 ? 37.143 19.693 2.877 1.00 78.89 221 SER B O 1
ATOM 2703 N N . LEU B 1 169 ? 35.827 21.498 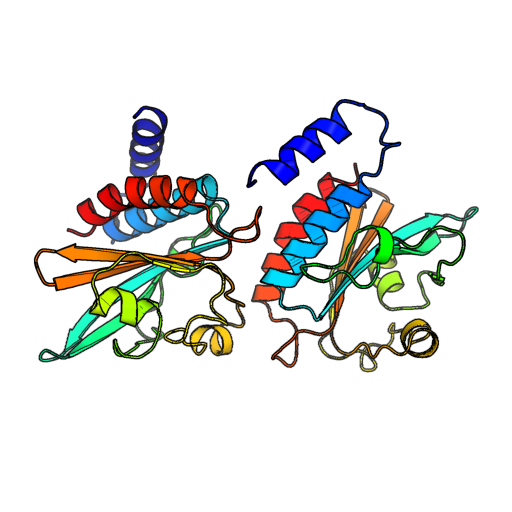3.098 1.00 74.79 222 LEU B N 1
ATOM 2704 C CA . LEU B 1 169 ? 36.334 22.153 1.888 1.00 74.98 222 LEU B CA 1
ATOM 2705 C C . LEU B 1 169 ? 37.776 22.625 2.055 1.00 74.06 222 LEU B C 1
ATOM 2706 O O . LEU B 1 169 ? 38.583 22.501 1.139 1.00 73.67 222 LEU B O 1
ATOM 2711 N N . VAL B 1 170 ? 38.089 23.158 3.230 1.00 77.41 223 VAL B N 1
ATOM 2712 C CA . VAL B 1 170 ? 39.429 23.673 3.529 1.00 80.50 223 VAL B CA 1
ATOM 2713 C C . VAL B 1 170 ? 40.534 22.628 3.340 1.00 81.20 223 VAL B C 1
ATOM 2714 O O . VAL B 1 170 ? 41.623 22.951 2.861 1.00 81.80 223 VAL B O 1
ATOM 2718 N N . LEU B 1 171 ? 40.255 21.383 3.710 1.00 80.86 224 LEU B N 1
ATOM 2719 C CA . LEU B 1 171 ? 41.215 20.300 3.525 1.00 82.76 224 LEU B CA 1
ATOM 2720 C C . LEU B 1 171 ? 41.156 19.754 2.100 1.00 84.13 224 LEU B C 1
ATOM 2721 O O . LEU B 1 171 ? 41.068 18.547 1.894 1.00 83.37 224 LEU B O 1
ATOM 2726 N N . ARG B 1 172 ? 41.203 20.659 1.123 1.00 89.05 225 ARG B N 1
ATOM 2727 C CA . ARG B 1 172 ? 41.236 20.310 -0.294 1.00 89.55 225 ARG B CA 1
ATOM 2728 C C . ARG B 1 172 ? 41.963 21.423 -1.039 1.00 87.80 225 ARG B C 1
ATOM 2729 O O . ARG B 1 172 ? 42.876 21.174 -1.817 1.00 88.27 225 ARG B O 1
#